Protein AF-A0A9W7G5S5-F1 (afdb_monomer)

Nearest PDB structures (foldseek):
  3w0f-assembly1_A  TM=7.187E-01  e=1.203E-11  Mus musculus
  8b9n-assembly1_A  TM=7.755E-01  e=4.902E-10  Mus musculus
  7z5a-assembly1_A  TM=7.464E-01  e=1.756E-10  Mus musculus
  8b9n-assembly2_C  TM=7.560E-01  e=8.671E-10  Mus musculus
  4mb7-assembly1_A  TM=7.215E-01  e=5.817E-10  Acanthamoeba polyphaga mimivirus

Structure (mmCIF, N/CA/C/O backbone):
data_AF-A0A9W7G5S5-F1
#
_entry.id   AF-A0A9W7G5S5-F1
#
loop_
_atom_site.group_PDB
_atom_site.id
_atom_site.type_symbol
_atom_site.label_atom_id
_atom_site.label_alt_id
_atom_site.label_comp_id
_atom_site.label_asym_id
_atom_site.label_entity_id
_atom_site.label_seq_id
_atom_site.pdbx_PDB_ins_code
_atom_site.Cartn_x
_atom_site.Cartn_y
_atom_site.Cartn_z
_atom_site.occupancy
_atom_site.B_iso_or_equiv
_atom_site.auth_seq_id
_atom_site.auth_comp_id
_atom_site.auth_asym_id
_atom_site.auth_atom_id
_atom_site.pdbx_PDB_model_num
ATOM 1 N N . MET A 1 1 ? -18.524 28.980 79.659 1.00 35.69 1 MET A N 1
ATOM 2 C CA . MET A 1 1 ? -17.362 28.552 78.855 1.00 35.69 1 MET A CA 1
ATOM 3 C C . MET A 1 1 ? -17.657 27.161 78.311 1.00 35.69 1 MET A C 1
ATOM 5 O O . MET A 1 1 ? -18.096 26.324 79.083 1.00 35.69 1 MET A O 1
ATOM 9 N N . SER A 1 2 ? -17.520 27.012 76.987 1.00 37.25 2 SER A N 1
ATOM 10 C CA . SER A 1 2 ? -17.386 25.780 76.181 1.00 37.25 2 SER A CA 1
ATOM 11 C C . SER A 1 2 ? -18.244 24.547 76.515 1.00 37.25 2 SER A C 1
ATOM 13 O O . SER A 1 2 ? -17.899 23.750 77.381 1.00 37.25 2 SER A O 1
ATOM 15 N N . GLY A 1 3 ? -19.274 24.322 75.697 1.00 29.81 3 GLY A N 1
ATOM 16 C CA . GLY A 1 3 ? -19.848 23.001 75.437 1.00 29.81 3 GLY A CA 1
ATOM 17 C C . GLY A 1 3 ? -20.023 22.837 73.928 1.00 29.81 3 GLY A C 1
ATOM 18 O O . GLY A 1 3 ? -21.020 23.287 73.371 1.00 29.81 3 GLY A O 1
ATOM 19 N N . GLU A 1 4 ? -19.009 22.290 73.258 1.00 33.72 4 GLU A N 1
ATOM 20 C CA . GLU A 1 4 ? -18.995 22.051 71.813 1.00 33.72 4 GLU A CA 1
ATOM 21 C C . GLU A 1 4 ? -19.936 20.896 71.443 1.00 33.72 4 GLU A C 1
ATOM 23 O O . GLU A 1 4 ? -19.760 19.755 71.866 1.00 33.72 4 GLU A O 1
ATOM 28 N N . GLY A 1 5 ? -20.946 21.196 70.625 1.00 32.34 5 GLY A N 1
ATOM 29 C CA . GLY A 1 5 ? -21.824 20.201 70.020 1.00 32.34 5 GLY A CA 1
ATOM 30 C C . GLY A 1 5 ? -21.161 19.540 68.812 1.00 32.34 5 GLY A C 1
ATOM 31 O O . GLY A 1 5 ? -21.102 20.123 67.729 1.00 32.34 5 GLY A O 1
ATOM 32 N N . ALA A 1 6 ? -20.704 18.300 68.978 1.00 32.16 6 ALA A N 1
ATOM 33 C CA . ALA A 1 6 ? -20.230 17.459 67.886 1.00 32.16 6 ALA A CA 1
ATOM 34 C C . ALA A 1 6 ? -21.410 16.992 67.011 1.00 32.16 6 ALA A C 1
ATOM 36 O O . ALA A 1 6 ? -22.178 16.105 67.379 1.00 32.16 6 ALA A O 1
ATOM 37 N N . ARG A 1 7 ? -21.558 17.579 65.817 1.00 33.69 7 ARG A N 1
ATOM 38 C CA . ARG A 1 7 ? -22.420 17.038 64.755 1.00 33.69 7 ARG A CA 1
ATOM 39 C C . ARG A 1 7 ? -21.710 15.862 64.078 1.00 33.69 7 ARG A C 1
ATOM 41 O O . ARG A 1 7 ? -20.798 16.071 63.281 1.00 33.69 7 ARG A O 1
ATOM 48 N N . GLN A 1 8 ? -22.159 14.635 64.345 1.00 30.80 8 GLN A N 1
ATOM 49 C CA . GLN A 1 8 ? -21.842 13.471 63.513 1.00 30.80 8 GLN A CA 1
ATOM 50 C C . GLN A 1 8 ? -22.430 13.678 62.108 1.00 30.80 8 GLN A C 1
ATOM 52 O O . GLN A 1 8 ? -23.646 13.698 61.926 1.00 30.80 8 GLN A O 1
ATOM 57 N N . LYS A 1 9 ? -21.564 13.844 61.102 1.00 31.47 9 LYS A N 1
ATOM 58 C CA . LYS A 1 9 ? -21.941 13.697 59.693 1.00 31.47 9 LYS A CA 1
ATOM 59 C C . LYS A 1 9 ? -21.842 12.221 59.327 1.00 31.47 9 LYS A C 1
ATOM 61 O O . LYS A 1 9 ? -20.749 11.666 59.255 1.00 31.47 9 LYS A O 1
ATOM 66 N N . THR A 1 10 ? -22.986 11.602 59.079 1.00 28.42 10 THR A N 1
ATOM 67 C CA . THR A 1 10 ? -23.098 10.271 58.486 1.00 28.42 10 THR A CA 1
ATOM 68 C C . THR A 1 10 ? -22.531 10.324 57.065 1.00 28.42 10 THR A C 1
ATOM 70 O O . THR A 1 10 ? -23.103 10.966 56.184 1.00 28.42 10 THR A O 1
ATOM 73 N N . PHE A 1 11 ? -21.384 9.684 56.833 1.00 25.67 11 PHE A N 1
ATOM 74 C CA . PHE A 1 11 ? -20.878 9.438 55.486 1.00 25.67 11 PHE A CA 1
ATOM 75 C C . PHE A 1 11 ? -21.758 8.372 54.833 1.00 25.67 11 PHE A C 1
ATOM 77 O O . PHE A 1 11 ? -21.645 7.184 55.128 1.00 25.67 11 PHE A O 1
ATOM 84 N N . VAL A 1 12 ? -22.648 8.795 53.936 1.00 28.55 12 VAL A N 1
ATOM 85 C CA . VAL A 1 12 ? -23.247 7.883 52.961 1.00 28.55 12 VAL A CA 1
ATOM 86 C C . VAL A 1 12 ? -22.156 7.568 51.944 1.00 28.55 12 VAL A C 1
ATOM 88 O O . VAL A 1 12 ? -21.762 8.428 51.156 1.00 28.55 12 VAL A O 1
ATOM 91 N N . ALA A 1 13 ? -21.633 6.345 51.995 1.00 28.33 13 ALA A N 1
ATOM 92 C CA . ALA A 1 13 ? -20.717 5.826 50.992 1.00 28.33 13 ALA A CA 1
ATOM 93 C C . ALA A 1 13 ? -21.410 5.844 49.619 1.00 28.33 13 ALA A C 1
ATOM 95 O O . ALA A 1 13 ? -22.356 5.094 49.376 1.00 28.33 13 ALA A O 1
ATOM 96 N N . GLN A 1 14 ? -20.960 6.724 48.722 1.00 31.44 14 GLN A N 1
ATOM 97 C CA . GLN A 1 14 ? -21.334 6.649 47.313 1.00 31.44 14 GLN A CA 1
ATOM 98 C C . GLN A 1 14 ? -20.562 5.503 46.640 1.00 31.44 14 GLN A C 1
ATOM 100 O O . GLN A 1 14 ? -19.357 5.369 46.863 1.00 31.44 14 GLN A O 1
ATOM 105 N N . PRO A 1 15 ? -21.211 4.681 45.799 1.00 33.41 15 PRO A N 1
ATOM 106 C CA . PRO A 1 15 ? -20.532 3.597 45.110 1.00 33.41 15 PRO A CA 1
ATOM 107 C C . PRO A 1 15 ? -19.644 4.138 43.979 1.00 33.41 15 PRO A C 1
ATOM 109 O O . PRO A 1 15 ? -20.093 4.896 43.123 1.00 33.41 15 PRO A O 1
ATOM 112 N N . HIS A 1 16 ? -18.379 3.714 44.024 1.00 31.00 16 HIS A N 1
ATOM 113 C CA . HIS A 1 16 ? -17.355 3.642 42.975 1.00 31.00 16 HIS A CA 1
ATOM 114 C C . HIS A 1 16 ? -17.556 4.490 41.703 1.00 31.00 16 HIS A C 1
ATOM 116 O O . HIS A 1 16 ? -18.359 4.184 40.820 1.00 31.00 16 HIS A O 1
ATOM 122 N N . HIS A 1 17 ? -16.701 5.505 41.557 1.00 32.19 17 HIS A N 1
ATOM 123 C CA . HIS A 1 17 ? -16.515 6.273 40.330 1.00 32.19 17 HIS A CA 1
ATOM 124 C C . HIS A 1 17 ? -16.142 5.372 39.139 1.00 32.19 17 HIS A C 1
ATOM 126 O O . HIS A 1 17 ? -15.011 4.899 39.033 1.00 32.19 17 HIS A O 1
ATOM 132 N N . GLN A 1 18 ? -17.064 5.213 38.187 1.00 33.81 18 GLN A N 1
ATOM 133 C CA . GLN A 1 18 ? -16.710 4.879 36.807 1.00 33.81 18 GLN A CA 1
ATOM 134 C C . GLN A 1 18 ? -15.962 6.079 36.208 1.00 33.81 18 GLN A C 1
ATOM 136 O O . GLN A 1 18 ? -16.520 7.173 36.082 1.00 33.81 18 GLN A O 1
ATOM 141 N N . LYS A 1 19 ? -14.671 5.896 35.909 1.00 37.97 19 LYS A N 1
ATOM 142 C CA . LYS A 1 19 ? -13.812 6.934 35.324 1.00 37.97 19 LYS A CA 1
ATOM 143 C C . LYS A 1 19 ? -14.112 7.086 33.832 1.00 37.97 19 LYS A C 1
ATOM 145 O O . LYS A 1 19 ? -14.290 6.107 33.117 1.00 37.97 19 LYS A O 1
ATOM 150 N N . LYS A 1 20 ? -14.219 8.343 33.408 1.00 39.50 20 LYS A N 1
ATOM 151 C CA . LYS A 1 20 ? -14.716 8.783 32.102 1.00 39.50 20 LYS A CA 1
ATOM 152 C C . LYS A 1 20 ? -13.555 8.911 31.110 1.00 39.50 20 LYS A C 1
ATOM 154 O O . LYS A 1 20 ? -12.513 9.441 31.475 1.00 39.50 20 LYS A O 1
ATOM 159 N N . VAL A 1 21 ? -13.761 8.479 29.869 1.00 37.34 21 VAL A N 1
ATOM 160 C CA . VAL A 1 21 ? -12.974 8.936 28.708 1.00 37.34 21 VAL A CA 1
ATOM 161 C C . VAL A 1 21 ? -13.507 10.307 28.305 1.00 37.34 21 VAL A C 1
ATOM 163 O O . VAL A 1 21 ? -14.723 10.480 28.276 1.00 37.34 21 VAL A O 1
ATOM 166 N N . GLY A 1 22 ? -12.641 11.283 28.051 1.00 36.22 22 GLY A N 1
ATOM 167 C CA . GLY A 1 22 ? -13.019 12.590 27.517 1.00 36.22 22 GLY A CA 1
ATOM 168 C C . GLY A 1 22 ? -12.373 12.772 26.153 1.00 36.22 22 GLY A C 1
ATOM 169 O O . GLY A 1 22 ? -11.186 12.521 26.010 1.00 36.22 22 GLY A O 1
ATOM 170 N N . LEU A 1 23 ? -13.139 13.189 25.150 1.00 38.06 23 LEU A N 1
ATOM 171 C CA . LEU A 1 23 ? -12.573 13.703 23.910 1.00 38.06 23 LEU A CA 1
ATOM 172 C C . LEU A 1 23 ? -12.669 15.229 23.978 1.00 38.06 23 LEU A C 1
ATOM 174 O O . LEU A 1 23 ? -13.771 15.767 24.096 1.00 38.06 23 LEU A O 1
ATOM 178 N N . SER A 1 24 ? -11.533 15.922 23.962 1.00 35.69 24 SER A N 1
ATOM 179 C CA . SER A 1 24 ? -11.489 17.386 23.980 1.00 35.69 24 SER A CA 1
ATOM 180 C C . SER A 1 24 ? -10.886 17.882 22.673 1.00 35.69 24 SER A C 1
ATOM 182 O O . SER A 1 24 ? -9.709 17.657 22.400 1.00 35.69 24 SER A O 1
ATOM 184 N N . LEU A 1 25 ? -11.706 18.540 21.855 1.00 34.34 25 LEU A N 1
ATOM 185 C CA . LEU A 1 25 ? -11.262 19.230 20.647 1.00 34.34 25 LEU A CA 1
ATOM 186 C C . LEU A 1 25 ? -10.956 20.683 21.029 1.00 34.34 25 LEU A C 1
ATOM 188 O O . LEU A 1 25 ? -11.853 21.411 21.462 1.00 34.34 25 LEU A O 1
ATOM 192 N N . LYS A 1 26 ? -9.694 21.108 20.898 1.00 35.41 26 LYS A N 1
ATOM 193 C CA . LYS A 1 26 ? -9.341 22.529 21.021 1.00 35.41 26 LYS A CA 1
ATOM 194 C C . LYS A 1 26 ? -9.860 23.278 19.792 1.00 35.41 26 LYS A C 1
ATOM 196 O O . LYS A 1 26 ? -9.747 22.798 18.671 1.00 35.41 26 LYS A O 1
ATOM 201 N N . LYS A 1 27 ? -10.461 24.442 20.032 1.00 32.22 27 LYS A N 1
ATOM 202 C CA . LYS A 1 27 ? -11.319 25.168 19.086 1.00 32.22 27 LYS A CA 1
ATOM 203 C C . LYS A 1 27 ? -10.580 26.160 18.171 1.00 32.22 27 LYS A C 1
ATOM 205 O O . LYS A 1 27 ? -11.244 26.859 17.418 1.00 32.22 27 LYS A O 1
ATOM 210 N N . ASP A 1 28 ? -9.246 26.196 18.196 1.00 32.69 28 ASP A N 1
ATOM 211 C CA . ASP A 1 28 ? -8.471 27.317 17.640 1.00 32.69 28 ASP A CA 1
ATOM 212 C C . ASP A 1 28 ? -7.459 26.902 16.557 1.00 32.69 28 ASP A C 1
ATOM 214 O O . ASP A 1 28 ? -6.320 27.361 16.550 1.00 32.69 28 ASP A O 1
ATOM 218 N N . ALA A 1 29 ? -7.867 26.046 15.617 1.00 32.66 29 ALA A N 1
ATOM 219 C CA . ALA A 1 29 ? -7.112 25.816 14.387 1.00 32.66 29 ALA A CA 1
ATOM 220 C C . ALA A 1 29 ? -7.993 26.160 13.182 1.00 32.66 29 ALA A C 1
ATOM 222 O O . ALA A 1 29 ? -9.018 25.526 12.932 1.00 32.66 29 ALA A O 1
ATOM 223 N N . VAL A 1 30 ? -7.594 27.200 12.450 1.00 29.30 30 VAL A N 1
ATOM 224 C CA . VAL A 1 30 ? -8.200 27.642 11.190 1.00 29.30 30 VAL A CA 1
ATOM 225 C C . VAL A 1 30 ? -7.898 26.596 10.111 1.00 29.30 30 VAL A C 1
ATOM 227 O O . VAL A 1 30 ? -6.995 26.753 9.303 1.00 29.30 30 VAL A O 1
ATOM 230 N N . PHE A 1 31 ? -8.653 25.500 10.123 1.00 30.50 31 PHE A N 1
ATOM 231 C CA . PHE A 1 31 ? -8.819 24.572 9.007 1.00 30.50 31 PHE A CA 1
ATOM 232 C C . PHE A 1 31 ? -10.301 24.184 8.951 1.00 30.50 31 PHE A C 1
ATOM 234 O O . PHE A 1 31 ? -10.861 23.657 9.911 1.00 30.50 31 PHE A O 1
ATOM 241 N N . ASN A 1 32 ? -10.955 24.476 7.826 1.00 27.11 32 ASN A N 1
ATOM 242 C CA . ASN A 1 32 ? -12.409 24.385 7.613 1.00 27.11 32 ASN A CA 1
ATOM 243 C C . ASN A 1 32 ? -12.978 22.946 7.535 1.00 27.11 32 ASN A C 1
ATOM 245 O O . ASN A 1 32 ? -13.978 22.702 6.864 1.00 27.11 32 ASN A O 1
ATOM 249 N N . SER A 1 33 ? -12.388 21.979 8.233 1.00 30.08 33 SER A N 1
ATOM 250 C CA . SER A 1 33 ? -12.894 20.603 8.288 1.00 30.08 33 SER A CA 1
ATOM 251 C C . SER A 1 33 ? -12.462 19.882 9.566 1.00 30.08 33 SER A C 1
ATOM 253 O O . SER A 1 33 ? -11.941 18.769 9.514 1.00 30.08 33 SER A O 1
ATOM 255 N N . ALA A 1 34 ? -12.657 20.506 10.731 1.00 30.14 34 ALA A N 1
ATOM 256 C CA . ALA A 1 34 ? -12.556 19.790 12.000 1.00 30.14 34 ALA A CA 1
ATOM 257 C C . ALA A 1 34 ? -13.610 18.671 12.016 1.00 30.14 34 ALA A C 1
ATOM 259 O O . ALA A 1 34 ? -14.816 18.923 12.081 1.00 30.14 34 ALA A O 1
ATOM 260 N N . ILE A 1 35 ? -13.157 17.422 11.908 1.00 38.03 35 ILE A N 1
ATOM 261 C CA . ILE A 1 35 ? -14.033 16.257 11.972 1.00 38.03 35 ILE A CA 1
ATOM 262 C C . ILE A 1 35 ? -14.507 16.143 13.422 1.00 38.03 35 ILE A C 1
ATOM 264 O O . ILE A 1 35 ? -13.772 15.724 14.314 1.00 38.03 35 ILE A O 1
ATOM 268 N N . HIS A 1 36 ? -15.742 16.572 13.674 1.00 32.97 36 HIS A N 1
ATOM 269 C CA . HIS A 1 36 ? -16.385 16.442 14.975 1.00 32.97 36 HIS A CA 1
ATOM 270 C C . HIS A 1 36 ? -16.755 14.982 15.227 1.00 32.97 36 HIS A C 1
ATOM 272 O O . HIS A 1 36 ? -17.873 14.549 14.961 1.00 32.97 36 HIS A O 1
ATOM 278 N N . ILE A 1 37 ? -15.818 14.219 15.773 1.00 48.66 37 ILE A N 1
ATOM 279 C CA . ILE A 1 37 ? -16.098 12.869 16.255 1.00 48.66 37 ILE A CA 1
ATOM 280 C C . ILE A 1 37 ? -16.498 13.009 17.711 1.00 48.66 37 ILE A C 1
ATOM 282 O O . ILE A 1 37 ? -15.658 13.223 18.570 1.00 48.66 37 ILE A O 1
ATOM 286 N N . SER A 1 38 ? -17.791 12.966 18.016 1.00 44.22 38 SER A N 1
ATOM 287 C CA . SER A 1 38 ? -18.243 13.008 19.408 1.00 44.22 38 SER A CA 1
ATOM 288 C C . SER A 1 38 ? -18.315 11.588 19.960 1.00 44.22 38 SER A C 1
ATOM 290 O O . SER A 1 38 ? -19.380 10.975 20.010 1.00 44.22 38 SER A O 1
ATOM 292 N N . LEU A 1 39 ? -17.177 11.048 20.402 1.00 58.16 39 LEU A N 1
ATOM 293 C CA . LEU A 1 39 ? -17.218 9.921 21.330 1.00 58.16 39 LEU A CA 1
ATOM 294 C C . LEU A 1 39 ? -17.658 10.473 22.686 1.00 58.16 39 LEU A C 1
ATOM 296 O O . LEU A 1 39 ? -16.899 11.147 23.384 1.00 58.16 39 LEU A O 1
ATOM 300 N N . SER A 1 40 ? -18.917 10.228 23.051 1.00 56.44 40 SER A N 1
ATOM 301 C CA . SER A 1 40 ? -19.445 10.651 24.347 1.00 56.44 40 SER A CA 1
ATOM 302 C C . SER A 1 40 ? -18.625 10.044 25.486 1.00 56.44 40 SER A C 1
ATOM 304 O O . SER A 1 40 ? -18.118 8.922 25.380 1.00 56.44 40 SER A O 1
ATOM 306 N N . ALA A 1 41 ? -18.541 10.752 26.610 1.00 62.78 41 ALA A N 1
ATOM 307 C CA . ALA A 1 41 ? -17.760 10.284 27.742 1.00 62.78 41 ALA A CA 1
ATOM 308 C C . ALA A 1 41 ? -18.174 8.874 28.208 1.00 62.78 41 ALA A C 1
ATOM 310 O O . ALA A 1 41 ? -19.360 8.602 28.393 1.00 62.78 41 ALA A O 1
ATOM 311 N N . GLY A 1 42 ? -17.191 7.989 28.415 1.00 72.88 42 GLY A N 1
ATOM 312 C CA . GLY A 1 42 ? -17.406 6.631 28.946 1.00 72.88 42 GLY A CA 1
ATOM 313 C C . GLY A 1 42 ? -17.311 5.475 27.943 1.00 72.88 42 GLY A C 1
ATOM 314 O O . GLY A 1 42 ? -17.564 4.334 28.326 1.00 72.88 42 GLY A O 1
ATOM 315 N N . HIS A 1 43 ? -16.927 5.732 26.691 1.00 83.50 43 HIS A N 1
ATOM 316 C CA . HIS A 1 43 ? -16.496 4.660 25.789 1.00 83.50 43 HIS A CA 1
ATOM 317 C C . HIS A 1 43 ? -15.238 3.970 26.338 1.00 83.50 43 HIS A C 1
ATOM 319 O O . HIS A 1 43 ? -14.395 4.619 26.948 1.00 83.50 43 HIS A O 1
ATOM 325 N N . THR A 1 44 ? -15.103 2.662 26.130 1.00 81.31 44 THR A N 1
ATOM 326 C CA . THR A 1 44 ? -13.909 1.893 26.520 1.00 81.31 44 THR A CA 1
ATOM 327 C C . THR A 1 44 ? -13.200 1.399 25.269 1.00 81.31 44 THR A C 1
ATOM 329 O O . THR A 1 44 ? -13.839 0.779 24.424 1.00 81.31 44 THR A O 1
ATOM 332 N N . LEU A 1 45 ? -11.896 1.662 25.137 1.00 83.31 45 LEU A N 1
ATOM 333 C CA . LEU A 1 45 ? -11.099 1.092 24.049 1.00 83.31 45 LEU A CA 1
ATOM 334 C C . LEU A 1 45 ? -11.024 -0.424 24.231 1.00 83.31 45 LEU A C 1
ATOM 336 O O . LEU A 1 45 ? -10.538 -0.908 25.251 1.00 83.31 45 LEU A O 1
ATOM 340 N N . LYS A 1 46 ? -11.531 -1.150 23.243 1.00 82.62 46 LYS A N 1
ATOM 341 C CA . LYS A 1 46 ? -11.601 -2.607 23.226 1.00 82.62 46 LYS A CA 1
ATOM 342 C C . LYS A 1 46 ? -10.425 -3.200 22.452 1.00 82.62 46 LYS A C 1
ATOM 344 O O . LYS A 1 46 ? -9.773 -4.110 22.951 1.00 82.62 46 LYS A O 1
ATOM 349 N N . HIS A 1 47 ? -10.144 -2.655 21.266 1.00 81.38 47 HIS A N 1
ATOM 350 C CA . HIS A 1 47 ? -9.063 -3.108 20.388 1.00 81.38 47 HIS A CA 1
ATOM 351 C C . HIS A 1 47 ? -8.394 -1.938 19.667 1.00 81.38 47 HIS A C 1
ATOM 353 O O . HIS A 1 47 ? -9.024 -0.907 19.421 1.00 81.38 47 HIS A O 1
ATOM 359 N N . LEU A 1 48 ? -7.128 -2.144 19.311 1.00 81.75 48 LEU A N 1
ATOM 360 C CA . LEU A 1 48 ? -6.319 -1.267 18.476 1.00 81.75 48 LEU A CA 1
ATOM 361 C C . LEU A 1 48 ? -5.539 -2.146 17.497 1.00 81.75 48 LEU A C 1
ATOM 363 O O . LEU A 1 48 ? -4.806 -3.031 17.935 1.00 81.75 48 LEU A O 1
ATOM 367 N N . TYR A 1 49 ? -5.690 -1.908 16.199 1.00 83.31 49 TYR A N 1
ATOM 368 C CA . TYR A 1 49 ? -4.920 -2.598 15.162 1.00 83.31 49 TYR A CA 1
ATOM 369 C C . TYR A 1 49 ? -4.770 -1.717 13.923 1.00 83.31 49 TYR A C 1
ATOM 371 O O . TYR A 1 49 ? -5.288 -0.601 13.880 1.00 83.31 49 TYR A O 1
ATOM 379 N N . THR A 1 50 ? -4.045 -2.208 12.923 1.00 82.00 50 THR A N 1
ATOM 380 C CA . THR A 1 50 ? -3.822 -1.515 11.654 1.00 82.00 50 THR A CA 1
ATOM 381 C C . THR A 1 50 ? -4.487 -2.255 10.499 1.00 82.00 50 THR A C 1
ATOM 383 O O . THR A 1 50 ? -4.551 -3.481 10.511 1.00 82.00 50 THR A O 1
ATOM 386 N N . ILE A 1 51 ? -4.980 -1.507 9.511 1.00 84.56 51 ILE A N 1
ATOM 387 C CA . ILE A 1 51 ? -5.356 -2.027 8.190 1.00 84.56 51 ILE A CA 1
ATOM 388 C C . ILE A 1 51 ? -4.576 -1.221 7.156 1.00 84.56 51 ILE A C 1
ATOM 390 O O . ILE A 1 51 ? -4.903 -0.060 6.904 1.00 84.56 51 ILE A O 1
ATOM 394 N N . GLY A 1 52 ? -3.523 -1.789 6.584 1.00 86.56 52 GLY A N 1
ATOM 395 C CA . GLY A 1 52 ? -2.579 -1.086 5.722 1.00 86.56 52 GLY A CA 1
ATOM 396 C C . GLY A 1 52 ? -2.009 0.150 6.421 1.00 86.56 52 GLY A C 1
ATOM 397 O O . GLY A 1 52 ? -1.270 0.044 7.392 1.00 86.56 52 GLY A O 1
ATOM 398 N N . LYS A 1 53 ? -2.376 1.342 5.937 1.00 83.94 53 LYS A N 1
ATOM 399 C CA . LYS A 1 53 ? -1.938 2.639 6.501 1.00 83.94 53 LYS A CA 1
ATOM 400 C C . LYS A 1 53 ? -2.924 3.260 7.491 1.00 83.94 53 LYS A C 1
ATOM 402 O O . LYS A 1 53 ? -2.756 4.406 7.897 1.00 83.94 53 LYS A O 1
ATOM 407 N N . PHE A 1 54 ? -3.983 2.536 7.832 1.00 84.94 54 PHE A N 1
ATOM 408 C CA . PHE A 1 54 ? -5.013 3.009 8.742 1.00 84.94 54 PHE A CA 1
ATOM 409 C C . PHE A 1 54 ? -4.793 2.418 10.127 1.00 84.94 54 PHE A C 1
ATOM 411 O O . PHE A 1 54 ? -4.578 1.218 10.260 1.00 84.94 54 PHE A O 1
ATOM 418 N N . VAL A 1 55 ? -4.920 3.244 11.158 1.00 84.56 55 VAL A N 1
ATOM 419 C CA . VAL A 1 55 ? -5.001 2.823 12.555 1.00 84.56 55 VAL A CA 1
ATOM 420 C C . VAL A 1 55 ? -6.473 2.755 12.943 1.00 84.56 55 VAL A C 1
ATOM 422 O O . VAL A 1 55 ? -7.209 3.731 12.807 1.00 84.56 55 VAL A O 1
ATOM 425 N N . VAL A 1 56 ? -6.918 1.598 13.416 1.00 85.06 56 VAL A N 1
ATOM 426 C CA . VAL A 1 56 ? -8.311 1.330 13.773 1.00 85.06 56 VAL A CA 1
ATOM 427 C C . VAL A 1 56 ? -8.435 1.193 15.282 1.00 85.06 56 VAL A C 1
ATOM 429 O O . VAL A 1 56 ? -7.871 0.281 15.887 1.00 85.06 56 VAL A O 1
ATOM 432 N N . PHE A 1 57 ? -9.237 2.065 15.884 1.00 86.12 57 PHE A N 1
ATOM 433 C CA . PHE A 1 57 ? -9.643 1.976 17.280 1.00 86.12 57 PHE A CA 1
ATOM 434 C C . PHE A 1 57 ? -11.076 1.451 17.349 1.00 86.12 57 PHE A C 1
ATOM 436 O O . PHE A 1 57 ? -11.986 2.0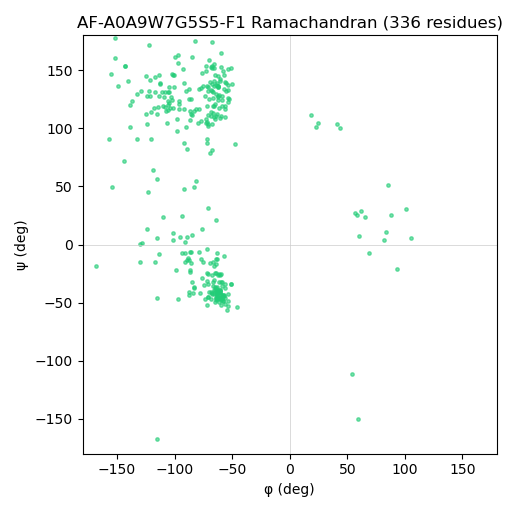21 16.744 1.00 86.12 57 PHE A O 1
ATOM 443 N N . ILE A 1 58 ? -11.291 0.390 18.124 1.00 86.00 58 ILE A N 1
ATOM 444 C CA . ILE A 1 58 ? -12.630 -0.132 18.409 1.00 86.00 58 ILE A CA 1
ATOM 445 C C . ILE A 1 58 ? -13.010 0.258 19.829 1.00 86.00 58 ILE A C 1
ATOM 447 O O . ILE A 1 58 ? -12.341 -0.131 20.788 1.00 86.00 58 ILE A O 1
ATOM 451 N N . PHE A 1 59 ? -14.114 0.978 19.970 1.00 86.00 59 PHE A N 1
ATOM 452 C CA . PHE A 1 59 ? -14.648 1.422 21.247 1.00 86.00 59 PHE A CA 1
ATOM 453 C C . PHE A 1 59 ? -15.954 0.711 21.578 1.00 86.00 59 PHE A C 1
ATOM 455 O O . PHE A 1 59 ? -16.896 0.724 20.789 1.00 86.00 59 PHE A O 1
ATOM 462 N N . THR A 1 60 ? -16.057 0.182 22.793 1.00 87.44 60 THR A N 1
ATOM 463 C CA . THR A 1 60 ? -17.337 -0.270 23.338 1.00 87.44 60 THR A CA 1
ATOM 464 C C . THR A 1 60 ? -18.046 0.917 23.995 1.00 87.44 60 THR A C 1
ATOM 466 O O . THR A 1 60 ? -17.462 1.561 24.876 1.00 87.44 60 THR A O 1
ATOM 469 N N . PRO A 1 61 ? -19.292 1.230 23.604 1.00 86.81 61 PRO A N 1
ATOM 470 C CA . PRO A 1 61 ? -20.062 2.313 24.208 1.00 86.81 61 PRO A CA 1
ATOM 471 C C . PRO A 1 61 ? -20.407 2.027 25.676 1.00 86.81 61 PRO A C 1
ATOM 473 O O . PRO A 1 61 ? -20.555 0.859 26.071 1.00 86.81 61 PRO A O 1
ATOM 476 N N . PRO A 1 62 ? -20.583 3.082 26.498 1.00 85.75 62 PRO A N 1
ATOM 477 C CA . PRO A 1 62 ? -21.027 2.922 27.874 1.00 85.75 62 PRO A CA 1
ATOM 478 C C . PRO A 1 62 ? -22.386 2.223 27.886 1.00 85.75 62 PRO A C 1
ATOM 480 O O . PRO A 1 62 ? -23.343 2.668 27.252 1.00 85.75 62 PRO A O 1
ATOM 483 N N . GLN A 1 63 ? -22.479 1.108 28.608 1.00 84.38 63 GLN A N 1
ATOM 484 C CA . GLN A 1 63 ? -23.742 0.392 28.722 1.00 84.38 63 GLN A CA 1
ATOM 485 C C . GLN A 1 63 ? -24.705 1.200 29.601 1.00 84.38 63 GLN A C 1
ATOM 487 O O . GLN A 1 63 ? -24.290 1.685 30.662 1.00 84.38 63 GLN A O 1
ATOM 492 N N . PRO A 1 64 ? -25.987 1.333 29.216 1.00 80.94 64 PRO A N 1
ATOM 493 C CA . PRO A 1 64 ? -26.968 1.984 30.068 1.00 80.94 64 PRO A CA 1
ATOM 494 C C . PRO A 1 64 ? -27.008 1.284 31.432 1.00 80.94 64 PRO A C 1
ATOM 496 O O . PRO A 1 64 ? -26.908 0.050 31.532 1.00 80.94 64 PRO A O 1
ATOM 499 N N . LYS A 1 65 ? -27.127 2.077 32.506 1.00 80.25 65 LYS A N 1
ATOM 500 C CA . LYS A 1 65 ? -27.332 1.530 33.852 1.00 80.25 65 LYS A CA 1
ATOM 501 C C . LYS A 1 65 ? -28.539 0.595 33.786 1.00 80.25 65 LYS A C 1
ATOM 503 O O . LYS A 1 65 ? -29.545 0.944 33.178 1.00 80.25 65 LYS A O 1
ATOM 508 N N . SER A 1 66 ? -28.417 -0.607 34.358 1.00 74.75 66 SER A N 1
ATOM 509 C CA . SER A 1 66 ? -29.577 -1.495 34.491 1.00 74.75 66 SER A CA 1
ATOM 510 C C . SER A 1 66 ? -30.643 -0.731 35.243 1.00 74.75 66 SER A C 1
ATOM 512 O O . SER A 1 66 ? -30.423 -0.370 36.398 1.00 74.75 66 SER A O 1
ATOM 514 N N . ASP A 1 67 ? -31.765 -0.487 34.585 1.00 77.31 67 ASP A N 1
ATOM 515 C CA . ASP A 1 67 ? -32.952 -0.051 35.280 1.00 77.31 67 ASP A CA 1
ATOM 516 C C . ASP A 1 67 ? -33.429 -1.235 36.124 1.00 77.31 67 ASP A C 1
ATOM 518 O O . ASP A 1 67 ? -33.799 -2.289 35.607 1.00 77.31 67 ASP A O 1
ATOM 522 N N . PHE A 1 68 ? -33.303 -1.092 37.440 1.00 73.19 68 PHE A N 1
ATOM 523 C CA . PHE A 1 68 ? -33.578 -2.158 38.399 1.00 73.19 68 PHE A CA 1
ATOM 524 C C . PHE A 1 68 ? -35.034 -2.641 38.307 1.00 73.19 68 PHE A C 1
ATOM 526 O O . PHE A 1 68 ? -35.330 -3.793 38.617 1.00 73.19 68 PHE A O 1
ATOM 533 N N . PHE A 1 69 ? -35.935 -1.774 37.840 1.00 79.62 69 PHE A N 1
ATOM 534 C CA . PHE A 1 69 ? -37.366 -2.044 37.786 1.00 79.62 69 PHE A CA 1
ATOM 535 C C . PHE A 1 69 ? -37.802 -2.765 36.513 1.00 79.62 69 PHE A C 1
ATOM 537 O O . PHE A 1 69 ? -38.811 -3.471 36.522 1.00 79.62 69 PHE A O 1
ATOM 544 N N . THR A 1 70 ? -37.041 -2.658 35.423 1.00 78.75 70 THR A N 1
ATOM 545 C CA . THR A 1 70 ? -37.379 -3.318 34.165 1.00 78.75 70 THR A CA 1
ATOM 546 C C . THR A 1 70 ? -36.438 -4.499 33.933 1.00 78.75 70 THR A C 1
ATOM 548 O O . THR A 1 70 ? -35.301 -4.349 33.501 1.00 78.75 70 THR A O 1
ATOM 551 N N . LYS A 1 71 ? -36.926 -5.733 34.148 1.00 80.81 71 LYS A N 1
ATOM 552 C CA . LYS A 1 71 ? -36.214 -6.988 33.798 1.00 80.81 71 LYS A CA 1
ATOM 553 C C . LYS A 1 71 ? -35.975 -7.164 32.280 1.00 80.81 71 LYS A C 1
ATOM 555 O O . LYS A 1 71 ? -35.802 -8.284 31.802 1.00 80.81 71 LYS A O 1
ATOM 560 N N . LYS A 1 72 ? -36.001 -6.091 31.484 1.00 79.19 72 LYS A N 1
ATOM 561 C CA . LYS A 1 72 ? -35.730 -6.158 30.049 1.00 79.19 72 LYS A CA 1
ATOM 562 C C . LYS A 1 72 ? -34.263 -6.525 29.838 1.00 79.19 72 LYS A C 1
ATOM 564 O O . LYS A 1 72 ? -33.361 -5.956 30.452 1.00 79.19 72 LYS A O 1
ATOM 569 N N . LYS A 1 73 ? -34.032 -7.496 28.953 1.00 78.38 73 LYS A N 1
ATOM 570 C CA . LYS A 1 73 ? -32.694 -7.899 28.513 1.00 78.38 73 LYS A CA 1
ATOM 571 C C . LYS A 1 73 ? -31.969 -6.648 28.005 1.00 78.38 73 LYS A C 1
ATOM 573 O O . LYS A 1 73 ? -32.495 -5.965 27.129 1.00 78.38 73 LYS A O 1
ATOM 578 N N . LYS A 1 74 ? -30.803 -6.325 28.579 1.00 78.62 74 LYS A N 1
ATOM 579 C CA . LYS A 1 74 ? -30.013 -5.161 28.150 1.00 78.62 74 LYS A CA 1
ATOM 580 C C . LYS A 1 74 ? -29.717 -5.299 26.662 1.00 78.62 74 LYS A C 1
ATOM 582 O O . LYS A 1 74 ? -29.080 -6.269 26.252 1.00 78.62 74 LYS A O 1
ATOM 587 N N . GLN A 1 75 ? -30.185 -4.343 25.870 1.00 83.31 75 GLN A N 1
ATOM 588 C CA . GLN A 1 75 ? -29.773 -4.243 24.481 1.00 83.31 75 GLN A CA 1
ATOM 589 C C . GLN A 1 75 ? -28.302 -3.833 24.479 1.00 83.31 75 GLN A C 1
ATOM 591 O O . GLN A 1 75 ? -27.954 -2.752 24.954 1.00 83.31 75 GLN A O 1
ATOM 596 N N . LYS A 1 76 ? -27.436 -4.730 24.005 1.00 85.44 76 LYS A N 1
ATOM 597 C CA . LYS A 1 76 ? -26.020 -4.426 23.826 1.00 85.44 76 LYS A CA 1
ATOM 598 C C . LYS A 1 76 ? -25.919 -3.379 22.721 1.00 85.44 76 LYS A C 1
ATOM 600 O O . LYS A 1 76 ? -26.363 -3.626 21.602 1.00 85.44 76 LYS A O 1
ATOM 605 N N . LEU A 1 77 ? -25.378 -2.214 23.054 1.00 85.12 77 LEU A N 1
ATOM 606 C CA . LEU A 1 77 ? -25.060 -1.201 22.054 1.00 85.12 77 LEU A CA 1
ATOM 607 C C . LEU A 1 77 ? -23.885 -1.692 21.183 1.00 85.12 77 LEU A C 1
ATOM 609 O O . LEU A 1 77 ? -22.968 -2.310 21.738 1.00 85.12 77 LEU A O 1
ATOM 613 N N . PRO A 1 78 ? -23.918 -1.452 19.860 1.00 85.94 78 PRO A N 1
ATOM 614 C CA . PRO A 1 78 ? -22.867 -1.893 18.945 1.00 85.94 78 PRO A CA 1
ATOM 615 C C . PRO A 1 78 ? -21.555 -1.148 19.210 1.00 85.94 78 PRO A C 1
ATOM 617 O O . PRO A 1 78 ? -21.565 -0.017 19.706 1.00 85.94 78 PRO A O 1
ATOM 620 N N . ASP A 1 79 ? -20.432 -1.782 18.878 1.00 86.75 79 ASP A N 1
ATOM 621 C CA . ASP A 1 79 ? -19.115 -1.151 18.985 1.00 86.75 79 ASP A CA 1
ATOM 622 C C . ASP A 1 79 ? -19.003 0.025 17.978 1.00 86.75 79 ASP A C 1
ATOM 624 O O . ASP A 1 79 ? -19.726 0.105 16.978 1.00 86.75 79 ASP A O 1
ATOM 628 N N . ARG A 1 80 ? -18.122 0.986 18.271 1.00 83.56 80 ARG A N 1
ATOM 629 C CA . ARG A 1 80 ? -17.833 2.163 17.435 1.00 83.56 80 ARG A CA 1
ATOM 630 C C . ARG A 1 80 ? -16.415 2.056 16.899 1.00 83.56 80 ARG A C 1
ATOM 632 O O . ARG A 1 80 ? -15.504 1.698 17.643 1.00 83.56 80 ARG A O 1
ATOM 639 N N . TYR A 1 81 ? -16.232 2.396 15.633 1.00 86.31 81 TYR A N 1
ATOM 640 C CA . TYR A 1 81 ? -14.975 2.189 14.926 1.00 86.31 81 TYR A CA 1
ATOM 641 C C . TYR A 1 81 ? -14.434 3.541 14.503 1.00 86.31 81 TYR A C 1
ATOM 643 O O . TYR A 1 81 ? -15.075 4.259 13.739 1.00 86.31 81 TYR A O 1
ATOM 651 N N . LEU A 1 82 ? -13.265 3.888 15.017 1.00 84.56 82 LEU A N 1
ATOM 652 C CA . LEU A 1 82 ? -12.555 5.099 14.656 1.00 84.56 82 LEU A CA 1
ATOM 653 C C . LEU A 1 82 ? -11.360 4.705 13.802 1.00 84.56 82 LEU A C 1
ATOM 655 O O . LEU A 1 82 ? -10.450 4.032 14.277 1.00 84.56 82 LEU A O 1
ATOM 659 N N . VAL A 1 83 ? -11.376 5.116 12.544 1.00 83.56 83 VAL A N 1
ATOM 660 C CA . VAL A 1 83 ? -10.330 4.803 11.578 1.00 83.56 83 VAL A CA 1
ATOM 661 C C . VAL A 1 83 ? -9.543 6.076 11.314 1.00 83.56 83 VAL A C 1
ATOM 663 O O . VAL A 1 83 ? -10.097 7.070 10.849 1.00 83.56 83 VAL A O 1
ATOM 666 N N . VAL A 1 84 ? -8.256 6.045 11.631 1.00 82.69 84 VAL A N 1
ATOM 667 C CA . VAL A 1 84 ? -7.325 7.160 11.470 1.00 82.69 84 VAL A CA 1
ATOM 668 C C . VAL A 1 84 ? -6.366 6.828 10.339 1.00 82.69 84 VAL A C 1
ATOM 670 O O . VAL A 1 84 ? -5.735 5.777 10.352 1.00 82.69 84 VAL A O 1
ATOM 673 N N . ASN A 1 85 ? -6.246 7.719 9.365 1.00 81.75 85 ASN A N 1
ATOM 674 C CA . ASN A 1 85 ? -5.175 7.714 8.379 1.00 81.75 85 ASN A CA 1
ATOM 675 C C . ASN A 1 85 ? -4.208 8.838 8.731 1.00 81.75 85 ASN A C 1
ATOM 677 O O . ASN A 1 85 ? -4.632 9.991 8.802 1.00 81.75 85 ASN A O 1
ATOM 681 N N . ASP A 1 86 ? -2.939 8.500 8.922 1.00 69.38 86 ASP A N 1
ATOM 682 C CA . ASP A 1 86 ? -1.901 9.450 9.334 1.00 69.38 86 ASP A CA 1
ATOM 683 C C . ASP A 1 86 ? -1.386 10.329 8.176 1.00 69.38 86 ASP A C 1
ATOM 685 O O . ASP A 1 86 ? -0.607 11.263 8.361 1.00 69.38 86 ASP A O 1
ATOM 689 N N . GLY A 1 87 ? -1.820 10.043 6.943 1.00 71.50 87 GLY A N 1
ATOM 690 C CA . GLY A 1 87 ? -1.448 10.835 5.776 1.00 71.50 87 GLY A CA 1
ATOM 691 C C . GLY A 1 87 ? 0.067 10.877 5.539 1.00 71.50 87 GLY A C 1
ATOM 692 O O . GLY A 1 87 ? 0.800 9.929 5.826 1.00 71.50 87 GLY A O 1
ATOM 693 N N . TRP A 1 88 ? 0.548 11.974 4.951 1.00 57.97 88 TRP A N 1
ATOM 694 C CA . TRP A 1 88 ? 1.969 12.173 4.657 1.00 57.97 88 TRP A CA 1
ATOM 695 C C . TRP A 1 88 ? 2.705 12.901 5.788 1.00 57.97 88 TRP A C 1
ATOM 697 O O . TRP A 1 88 ? 2.949 14.108 5.719 1.00 57.97 88 TRP A O 1
ATOM 707 N N . GLY A 1 89 ? 3.201 12.142 6.764 1.00 55.19 89 GLY A N 1
ATOM 708 C CA . GLY A 1 89 ? 3.982 12.675 7.886 1.00 55.19 89 GLY A CA 1
ATOM 709 C C . GLY A 1 89 ? 3.132 13.114 9.072 1.00 55.19 89 GLY A C 1
ATOM 710 O O . GLY A 1 89 ? 3.549 14.004 9.810 1.00 55.19 89 GLY A O 1
ATOM 711 N N . GLY A 1 90 ? 1.941 12.537 9.223 1.00 57.69 90 GLY A N 1
ATOM 712 C CA . GLY A 1 90 ? 1.352 12.440 10.546 1.00 57.69 90 GLY A CA 1
ATOM 713 C C . GLY A 1 90 ? 2.174 11.477 11.400 1.00 57.69 90 GLY A C 1
ATOM 714 O O . GLY A 1 90 ? 2.893 10.616 10.878 1.00 57.69 90 GLY A O 1
ATOM 715 N N . ASP A 1 91 ? 2.127 11.723 12.701 1.00 60.94 91 ASP A N 1
ATOM 716 C CA . ASP A 1 91 ? 2.730 10.875 13.716 1.00 60.94 91 ASP A CA 1
ATOM 717 C C . ASP A 1 91 ? 1.810 10.859 14.945 1.00 60.94 91 ASP A C 1
ATOM 719 O O . ASP A 1 91 ? 1.043 11.804 15.202 1.00 60.94 91 ASP A O 1
ATOM 723 N N . PHE A 1 92 ? 1.892 9.774 15.711 1.00 59.22 92 PHE A N 1
ATOM 724 C CA . PHE A 1 92 ? 1.202 9.607 16.982 1.00 59.22 92 PHE A CA 1
ATOM 725 C C . PHE A 1 92 ? 2.161 9.938 18.119 1.00 59.22 92 PHE A C 1
ATOM 727 O O . PHE A 1 92 ? 2.923 9.092 18.593 1.00 59.22 92 PHE A O 1
ATOM 734 N N . GLU A 1 93 ? 2.069 11.163 18.624 1.00 63.75 93 GLU A N 1
ATOM 735 C CA . GLU A 1 93 ? 2.900 11.615 19.732 1.00 63.75 93 GLU A CA 1
ATOM 736 C C . GLU A 1 93 ? 2.133 11.603 21.062 1.00 63.75 93 GLU A C 1
ATOM 738 O O . GLU A 1 93 ? 0.929 11.870 21.143 1.00 63.75 93 GLU A O 1
ATOM 743 N N . THR A 1 94 ? 2.849 11.307 22.150 1.00 57.34 94 THR A N 1
ATOM 744 C CA . THR A 1 94 ? 2.326 11.450 23.521 1.00 57.34 94 THR A CA 1
ATOM 745 C C . THR A 1 94 ? 2.580 12.839 24.108 1.00 57.34 94 THR A C 1
ATOM 747 O O . THR A 1 94 ? 2.016 13.188 25.146 1.00 57.34 94 THR A O 1
ATOM 750 N N . ASN A 1 95 ? 3.441 13.632 23.467 1.00 56.91 95 ASN A N 1
ATOM 751 C CA . ASN A 1 95 ? 3.814 14.972 23.908 1.00 56.91 95 ASN A CA 1
ATOM 752 C C . ASN A 1 95 ? 2.911 16.020 23.244 1.00 56.91 95 ASN A C 1
ATOM 754 O O . ASN A 1 95 ? 2.373 15.799 22.167 1.00 56.91 95 ASN A O 1
ATOM 758 N N . SER A 1 96 ? 2.685 17.154 23.910 1.00 47.94 96 SER A N 1
ATOM 759 C CA . SER A 1 96 ? 1.829 18.217 23.372 1.00 47.94 96 SER A CA 1
ATOM 760 C C . SER A 1 96 ? 2.556 19.052 22.319 1.00 47.94 96 SER A C 1
ATOM 762 O O . SER A 1 96 ? 3.504 19.758 22.671 1.00 47.94 96 SER A O 1
ATOM 764 N N . GLY A 1 97 ? 2.071 19.031 21.076 1.00 57.56 97 GLY A N 1
ATOM 765 C CA . GLY A 1 97 ? 2.429 19.986 20.027 1.00 57.56 97 GLY A CA 1
ATOM 766 C C . GLY A 1 97 ? 1.394 21.111 19.901 1.00 57.56 97 GLY A C 1
ATOM 767 O O . GLY A 1 97 ? 0.276 21.010 20.408 1.00 57.56 97 GLY A O 1
ATOM 768 N N . MET A 1 98 ? 1.751 22.217 19.239 1.00 50.72 98 MET A N 1
ATOM 769 C CA . MET A 1 98 ? 0.789 23.289 18.920 1.00 50.72 98 MET A CA 1
ATOM 770 C C . MET A 1 98 ? -0.162 22.928 17.761 1.00 50.72 98 MET A C 1
ATOM 772 O O . MET A 1 98 ? -1.205 23.561 17.633 1.00 50.72 98 MET A O 1
ATOM 776 N N . ASP A 1 99 ? 0.142 21.880 16.987 1.00 61.84 99 ASP A N 1
ATOM 777 C CA . ASP A 1 99 ? -0.550 21.533 15.732 1.00 61.84 99 ASP A CA 1
ATOM 778 C C . ASP A 1 99 ? -1.413 20.258 15.834 1.00 61.84 99 ASP A C 1
ATOM 780 O O . ASP A 1 99 ? -1.643 19.563 14.842 1.00 61.84 99 ASP A O 1
ATOM 784 N N . ASP A 1 100 ? -1.854 19.890 17.036 1.00 62.31 100 ASP A N 1
ATOM 785 C CA . ASP A 1 100 ? -2.621 18.657 17.223 1.00 62.31 100 ASP A CA 1
ATOM 786 C C . ASP A 1 100 ? -4.016 18.781 16.603 1.00 62.31 100 ASP A C 1
ATOM 788 O O . ASP A 1 100 ? -4.802 19.659 16.965 1.00 62.31 100 ASP A O 1
ATOM 792 N N . THR A 1 101 ? -4.369 17.849 15.721 1.00 65.12 101 THR A N 1
ATOM 793 C CA . THR A 1 101 ? -5.687 17.849 15.058 1.00 65.12 101 THR A CA 1
ATOM 794 C C . THR A 1 101 ? -6.695 16.901 15.684 1.00 65.12 101 THR A C 1
ATOM 796 O O . THR A 1 101 ? -7.900 17.113 15.566 1.00 65.12 101 THR A O 1
ATOM 799 N N . MET A 1 102 ? -6.222 15.887 16.407 1.00 70.75 102 MET A N 1
ATOM 800 C CA . MET A 1 102 ? -7.063 15.036 17.238 1.00 70.75 102 MET A CA 1
ATOM 801 C C . MET A 1 102 ? -6.334 14.711 18.535 1.00 70.75 102 MET A C 1
ATOM 803 O O . MET A 1 102 ? -5.134 14.453 18.537 1.00 70.75 102 MET A O 1
ATOM 807 N N . VAL A 1 103 ? -7.077 14.695 19.639 1.00 70.12 103 VAL A N 1
ATOM 808 C CA . VAL A 1 103 ? -6.567 14.328 20.960 1.00 70.12 103 VAL A CA 1
ATOM 809 C C . VAL A 1 103 ? -7.428 13.195 21.511 1.00 70.12 103 VAL A C 1
ATOM 811 O O . VAL A 1 103 ? -8.605 13.389 21.811 1.00 70.12 103 VAL A O 1
ATOM 814 N N . LEU A 1 104 ? -6.841 12.007 21.638 1.00 72.75 104 LEU A N 1
ATOM 815 C CA . LEU A 1 104 ? -7.432 10.845 22.296 1.00 72.75 104 LEU A CA 1
ATOM 816 C C . LEU A 1 104 ? -6.898 10.772 23.728 1.00 72.75 104 LEU A C 1
ATOM 818 O O . LEU A 1 104 ? -5.735 10.445 23.954 1.00 72.75 104 LEU A O 1
ATOM 822 N N . GLU A 1 105 ? -7.742 11.079 24.707 1.00 73.31 105 GLU A N 1
ATOM 823 C CA . GLU A 1 105 ? -7.365 11.049 26.119 1.00 73.31 105 GLU A CA 1
ATOM 824 C C . GLU A 1 105 ? -7.943 9.812 26.815 1.00 73.31 105 GLU A C 1
ATOM 826 O O . GLU A 1 105 ? -9.157 9.636 26.940 1.00 73.31 105 GLU A O 1
ATOM 831 N N . PHE A 1 106 ? -7.053 8.951 27.305 1.00 74.12 106 PHE A N 1
ATOM 832 C CA . PHE A 1 106 ? -7.394 7.745 28.046 1.00 74.12 106 PHE A CA 1
ATOM 833 C C . PHE A 1 106 ? -7.119 7.947 29.537 1.00 74.12 106 PHE A C 1
ATOM 835 O O . PHE A 1 106 ? -6.020 8.374 29.906 1.00 74.12 106 PHE A O 1
ATOM 842 N N . PRO A 1 107 ? -8.069 7.608 30.423 1.00 70.44 107 PRO A N 1
ATOM 843 C CA . PRO A 1 107 ? -7.872 7.748 31.854 1.00 70.44 107 PRO A CA 1
ATOM 844 C C . PRO A 1 107 ? -6.723 6.858 32.337 1.00 70.44 107 PRO A C 1
ATOM 846 O O . PRO A 1 107 ? -6.637 5.682 31.977 1.00 70.44 107 PRO A O 1
ATOM 849 N N . GLY A 1 108 ? -5.851 7.409 33.181 1.00 69.31 108 GLY A N 1
ATOM 850 C CA . GLY A 1 108 ? -4.755 6.645 33.766 1.00 69.31 108 GLY A CA 1
ATOM 851 C C . GLY A 1 108 ? -5.252 5.540 34.703 1.00 69.31 108 GLY A C 1
ATOM 852 O O . GLY A 1 108 ? -6.195 5.718 35.489 1.00 69.31 108 GLY A O 1
ATOM 853 N N . VAL A 1 109 ? -4.595 4.380 34.649 1.00 69.06 109 VAL A N 1
ATOM 854 C CA . VAL A 1 109 ? -4.874 3.254 35.553 1.00 69.06 109 VAL A CA 1
ATOM 855 C C . VAL A 1 109 ? -4.572 3.690 36.995 1.00 69.0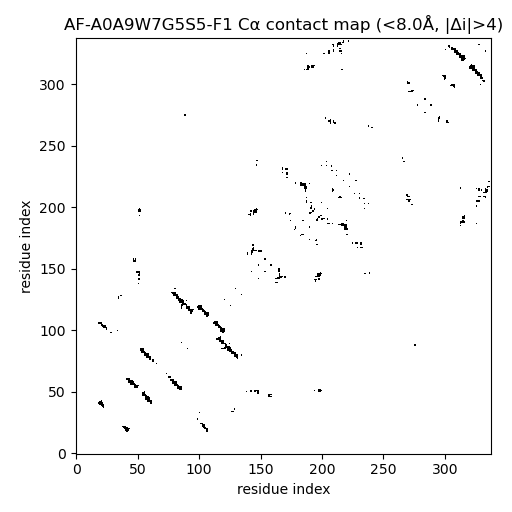6 109 VAL A C 1
ATOM 857 O O . VAL A 1 109 ? -3.569 4.350 37.253 1.00 69.06 109 VAL A O 1
ATOM 860 N N . ASN A 1 110 ? -5.460 3.369 37.942 1.00 74.00 110 ASN A N 1
ATOM 861 C CA . ASN A 1 110 ? -5.294 3.641 39.381 1.00 74.00 110 ASN A CA 1
ATOM 862 C C . ASN A 1 110 ? -5.052 5.111 39.777 1.00 74.00 110 ASN A C 1
ATOM 864 O O . ASN A 1 110 ? -4.488 5.385 40.828 1.00 74.00 110 ASN A O 1
ATOM 868 N N . GLY A 1 111 ? -5.531 6.071 38.976 1.00 70.25 111 GLY A N 1
ATOM 869 C CA . GLY A 1 111 ? -5.329 7.497 39.281 1.00 70.25 111 GLY A CA 1
ATOM 870 C C . GLY A 1 111 ? -3.984 8.044 38.810 1.00 70.25 111 GLY A C 1
ATOM 871 O O . GLY A 1 111 ? -3.653 9.175 39.150 1.00 70.25 111 GLY A O 1
ATOM 872 N N . GLY A 1 112 ? -3.249 7.274 38.000 1.00 71.94 112 GLY A N 1
ATOM 873 C CA . GLY A 1 112 ? -2.157 7.806 37.197 1.00 71.94 112 GLY A CA 1
ATOM 874 C C . GLY A 1 112 ? -2.635 8.890 36.228 1.00 71.94 112 GLY A C 1
ATOM 875 O O . GLY A 1 112 ? -3.834 9.041 35.974 1.00 71.94 112 GLY A O 1
ATOM 876 N N . GLN A 1 113 ? -1.681 9.644 35.687 1.00 72.94 113 GLN A N 1
ATOM 877 C CA . GLN A 1 113 ? -1.958 10.657 34.673 1.00 72.94 113 GLN A CA 1
ATOM 878 C C . GLN A 1 113 ? -2.652 10.035 33.457 1.00 72.94 113 GLN A C 1
ATOM 880 O O . GLN A 1 113 ? -2.395 8.882 33.094 1.00 72.94 113 GLN A O 1
ATOM 885 N N . ASN A 1 114 ? -3.549 10.803 32.840 1.00 72.06 114 ASN A N 1
ATOM 886 C CA . ASN A 1 114 ? -4.211 10.381 31.616 1.00 72.06 114 ASN A CA 1
ATOM 887 C C . ASN A 1 114 ? -3.166 10.196 30.512 1.00 72.06 114 ASN A C 1
ATOM 889 O O . ASN A 1 114 ? -2.270 11.024 30.347 1.00 72.06 114 ASN A O 1
ATOM 893 N N . LYS A 1 115 ? -3.284 9.107 29.752 1.00 69.56 115 LYS A N 1
ATOM 894 C CA . LYS A 1 115 ? -2.496 8.926 28.535 1.00 69.56 115 LYS A CA 1
ATOM 895 C C . LYS A 1 115 ? -3.178 9.704 27.429 1.00 69.56 115 LYS A C 1
ATOM 897 O O . LYS A 1 115 ? -4.309 9.392 27.068 1.00 69.56 115 LYS A O 1
ATOM 902 N N . ILE A 1 116 ? -2.495 10.709 26.910 1.00 67.50 116 ILE A N 1
ATOM 903 C CA . ILE A 1 116 ? -2.997 11.527 25.818 1.00 67.50 116 ILE A CA 1
ATOM 904 C C . ILE A 1 116 ? -2.243 11.118 24.558 1.00 67.50 116 ILE A C 1
ATOM 906 O O . ILE A 1 116 ? -1.022 11.222 24.519 1.00 67.50 116 ILE A O 1
ATOM 910 N N . TYR A 1 117 ? -2.968 10.650 23.549 1.00 65.94 117 TYR A N 1
ATOM 911 C CA . TYR A 1 117 ? -2.442 10.427 22.209 1.00 65.94 117 TYR A CA 1
ATOM 912 C C . TYR A 1 117 ? -2.912 11.571 21.336 1.00 65.94 117 TYR A C 1
ATOM 914 O O . TYR A 1 117 ? -4.109 11.854 21.258 1.00 65.94 117 TYR A O 1
ATOM 922 N N . ARG A 1 118 ? -1.966 12.245 20.702 1.00 67.38 118 ARG A N 1
ATOM 923 C CA . ARG A 1 118 ? -2.244 13.344 19.789 1.00 67.38 118 ARG A CA 1
ATOM 924 C C . ARG A 1 118 ? -1.950 12.859 18.386 1.00 67.38 118 ARG A C 1
ATOM 926 O O . ARG A 1 118 ? -0.915 12.250 18.150 1.00 67.38 118 ARG A O 1
ATOM 933 N N . VAL A 1 119 ? -2.895 13.094 17.486 1.00 65.25 119 VAL A N 1
ATOM 934 C CA . VAL A 1 119 ? -2.719 12.833 16.060 1.00 65.25 119 VAL A CA 1
ATOM 935 C C . VAL A 1 119 ? -2.538 14.174 15.385 1.00 65.25 119 VAL A C 1
ATOM 937 O O . VAL A 1 119 ? -3.440 15.029 15.399 1.00 65.25 119 VAL A O 1
ATOM 940 N N . LYS A 1 120 ? -1.351 14.361 14.821 1.00 64.00 120 LYS A N 1
ATOM 941 C CA . LYS A 1 120 ? -1.026 15.526 14.014 1.00 64.00 120 LYS A CA 1
ATOM 942 C C . LYS A 1 120 ? -1.454 15.248 12.576 1.00 64.00 120 LYS A C 1
ATOM 944 O O . LYS A 1 120 ? -0.832 14.455 11.882 1.00 64.00 120 LYS A O 1
ATOM 949 N N . SER A 1 121 ? -2.526 15.888 12.118 1.00 60.38 121 SER A N 1
ATOM 950 C CA . SER A 1 121 ? -2.971 15.771 10.731 1.00 60.38 121 SER A CA 1
ATOM 951 C C . SER A 1 121 ? -1.975 16.507 9.856 1.00 60.38 121 SER A C 1
ATOM 953 O O . SER A 1 121 ? -1.893 17.733 9.862 1.00 60.38 121 SER A O 1
ATOM 955 N N . SER A 1 122 ? -1.250 15.741 9.061 1.00 64.69 122 SER A N 1
ATOM 956 C CA . SER A 1 122 ? -0.567 16.222 7.870 1.00 64.69 122 SER A CA 1
ATOM 957 C C . SER A 1 122 ? -1.536 16.303 6.678 1.00 64.69 122 SER A C 1
ATOM 959 O O . SER A 1 122 ? -2.691 15.867 6.766 1.00 64.69 122 SER A O 1
ATOM 961 N N . ASN A 1 123 ? -1.071 16.818 5.537 1.00 60.75 123 ASN A N 1
ATOM 962 C CA . ASN A 1 123 ? -1.836 16.771 4.288 1.00 60.75 123 ASN A CA 1
ATOM 963 C C . ASN A 1 123 ? -2.257 15.326 3.964 1.00 60.75 123 ASN A C 1
ATOM 965 O O . ASN A 1 123 ? -1.428 14.415 3.909 1.00 60.75 123 ASN A O 1
ATOM 969 N N . GLY A 1 124 ? 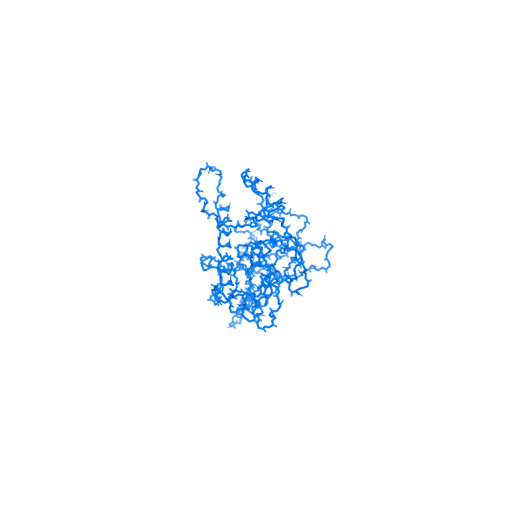-3.560 15.128 3.748 1.00 62.31 124 GLY A N 1
ATOM 970 C CA . GLY A 1 124 ? -4.148 13.821 3.442 1.00 62.31 124 GLY A CA 1
ATOM 971 C C . GLY A 1 124 ? -4.422 12.927 4.655 1.00 62.31 124 GLY A C 1
ATOM 972 O O . GLY A 1 124 ? -4.860 11.791 4.464 1.00 62.31 124 GLY A O 1
ATOM 973 N N . SER A 1 125 ? -4.195 13.407 5.883 1.00 69.00 125 SER A N 1
ATOM 974 C CA . SER A 1 125 ? -4.659 12.692 7.077 1.00 69.00 125 SER A CA 1
ATOM 975 C C . SER A 1 125 ? -6.170 12.834 7.202 1.00 69.00 125 SER A C 1
ATOM 977 O O . SER A 1 125 ? -6.763 13.833 6.791 1.00 69.00 125 SER A O 1
ATOM 979 N N . GLY A 1 126 ? -6.811 11.823 7.768 1.00 71.00 126 GLY A N 1
ATOM 980 C CA . GLY A 1 126 ? -8.257 11.810 7.908 1.00 71.00 126 GLY A CA 1
ATOM 981 C C . GLY A 1 126 ? -8.672 10.915 9.051 1.00 71.00 126 GLY A C 1
ATOM 982 O O . GLY A 1 126 ? -8.044 9.892 9.316 1.00 71.00 126 GLY A O 1
ATOM 983 N N . VAL A 1 127 ? -9.750 11.298 9.720 1.00 76.31 127 VAL A N 1
ATOM 984 C CA . VAL A 1 127 ? -10.361 10.472 10.751 1.00 76.31 127 VAL A CA 1
ATOM 985 C C . VAL A 1 127 ? -11.799 10.203 10.356 1.00 76.31 127 VAL A C 1
ATOM 987 O O . VAL A 1 127 ? -12.546 11.125 10.052 1.00 76.31 127 VAL A O 1
ATOM 990 N N . GLN A 1 128 ? -12.197 8.941 10.347 1.00 80.00 128 GLN A N 1
ATOM 991 C CA . GLN A 1 128 ? -13.544 8.551 9.970 1.00 80.00 128 GLN A CA 1
ATOM 992 C C . GLN A 1 128 ? -14.145 7.641 11.034 1.00 80.00 128 GLN A C 1
ATOM 994 O O . GLN A 1 128 ? -13.525 6.674 11.475 1.00 80.00 128 GLN A O 1
ATOM 999 N N . GLU A 1 129 ? -15.372 7.956 11.439 1.00 81.62 129 GLU A N 1
ATOM 1000 C CA . GLU A 1 129 ? -16.175 7.077 12.280 1.00 81.62 129 GLU A CA 1
ATOM 1001 C C . GLU A 1 129 ? -17.006 6.141 11.396 1.00 81.62 129 GLU A C 1
ATOM 1003 O O . GLU A 1 129 ? -17.674 6.577 10.454 1.00 81.62 129 GLU A O 1
ATOM 1008 N N . PHE A 1 130 ? -16.985 4.851 11.720 1.00 78.75 130 PHE A N 1
ATOM 1009 C CA . PHE A 1 130 ? -17.783 3.828 11.060 1.00 78.75 130 PHE A CA 1
ATOM 1010 C C . PHE A 1 130 ? -18.767 3.180 12.038 1.00 78.75 130 PHE A C 1
ATOM 1012 O O . PHE A 1 130 ? -18.476 2.941 13.214 1.00 78.75 130 PHE A O 1
ATOM 1019 N N . THR A 1 131 ? -19.943 2.847 11.511 1.00 82.31 131 THR A N 1
ATOM 1020 C CA . THR A 1 131 ? -20.824 1.821 12.083 1.00 82.31 131 THR A CA 1
ATOM 1021 C C . THR A 1 131 ? -20.231 0.436 11.820 1.00 82.31 131 THR A C 1
ATOM 1023 O O . THR A 1 131 ? -19.587 0.272 10.788 1.00 82.31 131 THR A O 1
ATOM 1026 N N . GLU A 1 132 ? -20.537 -0.556 12.658 1.00 80.94 132 GLU A N 1
ATOM 1027 C CA . GLU A 1 132 ? -20.094 -1.958 12.504 1.00 80.94 132 GLU A CA 1
ATOM 1028 C C . GLU A 1 132 ? -20.260 -2.492 11.072 1.00 80.94 132 GLU A C 1
ATOM 1030 O O . GLU A 1 132 ? -19.273 -2.840 10.439 1.00 80.94 132 GLU A O 1
ATOM 1035 N N . GLU A 1 133 ? -21.458 -2.404 10.486 1.00 82.00 133 GLU A N 1
ATOM 1036 C CA . GLU A 1 133 ? -21.718 -2.896 9.121 1.00 82.00 133 GLU A CA 1
ATOM 1037 C C . GLU A 1 133 ? -20.826 -2.239 8.048 1.00 82.00 133 GLU A C 1
ATOM 1039 O O . GLU A 1 133 ? -20.225 -2.913 7.211 1.00 82.00 133 GLU A O 1
ATOM 1044 N N . LYS A 1 134 ? -20.705 -0.906 8.078 1.00 82.31 134 LYS A N 1
ATOM 1045 C CA . LYS A 1 134 ? -19.837 -0.164 7.148 1.00 82.31 134 LYS A CA 1
ATOM 1046 C C . LYS A 1 134 ? -18.361 -0.477 7.379 1.00 82.31 134 LYS A C 1
ATOM 1048 O O . LYS A 1 134 ? -17.593 -0.497 6.421 1.00 82.31 134 LYS A O 1
ATOM 1053 N N . PHE A 1 135 ? -17.965 -0.683 8.633 1.00 83.62 135 PHE A N 1
ATOM 1054 C CA . PHE A 1 135 ? -16.602 -1.057 8.975 1.00 83.62 135 PHE A CA 1
ATOM 1055 C C . PHE A 1 135 ? -16.272 -2.462 8.468 1.00 83.62 135 PHE A C 1
ATOM 1057 O O . PHE A 1 135 ? -15.202 -2.664 7.902 1.00 83.62 135 PHE A O 1
ATOM 1064 N N . ASP A 1 136 ? -17.188 -3.417 8.604 1.00 81.38 136 ASP A N 1
ATOM 1065 C CA . ASP A 1 136 ? -17.008 -4.777 8.099 1.00 81.38 136 ASP A CA 1
ATOM 1066 C C . ASP A 1 136 ? -16.840 -4.770 6.577 1.00 81.38 136 ASP A C 1
ATOM 1068 O O . ASP A 1 136 ? -15.892 -5.347 6.051 1.00 81.38 136 ASP A O 1
ATOM 1072 N N . GLN A 1 137 ? -17.681 -4.025 5.853 1.00 81.19 137 GLN A N 1
ATOM 1073 C CA . GLN A 1 137 ? -17.531 -3.865 4.401 1.00 81.19 137 GLN A CA 1
ATOM 1074 C C . GLN A 1 137 ? -16.192 -3.214 4.014 1.00 81.19 137 GLN A C 1
ATOM 1076 O O . GLN A 1 137 ? -15.535 -3.664 3.073 1.00 81.19 137 GLN A O 1
ATOM 1081 N N . PHE A 1 138 ? -15.779 -2.172 4.743 1.00 81.56 138 PHE A N 1
ATOM 1082 C CA . PHE A 1 138 ? -14.503 -1.483 4.537 1.00 81.56 138 PHE A CA 1
ATOM 1083 C C . PHE A 1 138 ? -13.296 -2.395 4.808 1.00 81.56 138 PHE A C 1
ATOM 1085 O O . PHE A 1 138 ? -12.345 -2.429 4.026 1.00 81.56 138 PHE A O 1
ATOM 1092 N N . SER A 1 139 ? -13.330 -3.132 5.917 1.00 80.19 139 SER A N 1
ATOM 1093 C CA . SER A 1 139 ? -12.210 -3.930 6.407 1.00 80.19 139 SER A CA 1
ATOM 1094 C C . SER A 1 139 ? -12.052 -5.236 5.639 1.00 80.19 139 SER A C 1
ATOM 1096 O O . SER A 1 139 ? -10.931 -5.562 5.266 1.00 80.19 139 SER A O 1
ATOM 1098 N N . LEU A 1 140 ? -13.137 -5.950 5.318 1.00 77.94 140 LEU A N 1
ATOM 1099 C CA . LEU A 1 140 ? -13.067 -7.260 4.657 1.00 77.94 140 LEU A CA 1
ATOM 1100 C C . LEU A 1 140 ? -12.349 -7.205 3.308 1.00 77.94 140 LEU A C 1
ATOM 1102 O O . LEU A 1 140 ? -11.510 -8.060 3.025 1.00 77.94 140 LEU A O 1
ATOM 1106 N N . ARG A 1 141 ? -12.640 -6.183 2.494 1.00 76.38 141 ARG A N 1
ATOM 1107 C CA . ARG A 1 141 ? -11.992 -6.019 1.184 1.00 76.38 141 ARG A CA 1
ATOM 1108 C C . ARG A 1 141 ? -10.495 -5.759 1.316 1.00 76.38 141 ARG A C 1
ATOM 1110 O O . ARG A 1 141 ? -9.715 -6.285 0.536 1.00 76.38 141 ARG A O 1
ATOM 1117 N N . ARG A 1 142 ? -10.092 -4.972 2.316 1.00 80.31 142 ARG A N 1
ATOM 1118 C CA . ARG A 1 142 ? -8.700 -4.537 2.492 1.00 80.31 142 ARG A CA 1
ATOM 1119 C C . ARG A 1 142 ? -7.847 -5.550 3.233 1.00 80.31 142 ARG A C 1
ATOM 1121 O O . ARG A 1 142 ? -6.734 -5.813 2.806 1.00 80.31 142 ARG A O 1
ATOM 1128 N N . LEU A 1 143 ? -8.376 -6.168 4.285 1.00 79.25 143 LEU A N 1
ATOM 1129 C CA . LEU A 1 143 ? -7.670 -7.174 5.082 1.00 79.25 143 LEU A CA 1
ATOM 1130 C C . LEU A 1 143 ? -7.215 -8.372 4.241 1.00 79.25 143 LEU A C 1
ATOM 1132 O O . LEU A 1 143 ? -6.161 -8.944 4.514 1.00 79.25 143 LEU A O 1
ATOM 1136 N N . ALA A 1 144 ? -7.975 -8.731 3.201 1.00 77.69 144 ALA A N 1
ATOM 1137 C CA . ALA A 1 144 ? -7.620 -9.819 2.294 1.00 77.69 144 ALA A CA 1
ATOM 1138 C C . ALA A 1 144 ? -6.333 -9.549 1.490 1.00 77.69 144 ALA A C 1
ATOM 1140 O O . ALA A 1 144 ? -5.673 -10.504 1.078 1.00 77.69 144 ALA A O 1
ATOM 1141 N N . VAL A 1 145 ? -5.981 -8.274 1.298 1.00 79.69 145 VAL A N 1
ATOM 1142 C CA . VAL A 1 145 ? -4.857 -7.791 0.477 1.00 79.69 145 VAL A CA 1
ATOM 1143 C C . VAL A 1 145 ? -3.883 -6.897 1.261 1.00 79.69 145 VAL A C 1
ATOM 1145 O O . VAL A 1 145 ? -3.057 -6.192 0.684 1.00 79.69 145 VAL A O 1
ATOM 1148 N N . ASP A 1 146 ? -3.997 -6.892 2.586 1.00 83.56 146 ASP A N 1
ATOM 1149 C CA . ASP A 1 146 ? -3.194 -6.062 3.474 1.00 83.56 146 ASP A CA 1
ATOM 1150 C C . ASP A 1 146 ? -1.872 -6.741 3.819 1.00 83.56 146 ASP A C 1
ATOM 1152 O O . ASP A 1 146 ? -1.829 -7.732 4.547 1.00 83.56 146 ASP A O 1
ATOM 1156 N N . PHE A 1 147 ? -0.772 -6.169 3.333 1.00 77.38 147 PHE A N 1
ATOM 1157 C CA . PHE A 1 147 ? 0.572 -6.691 3.579 1.00 77.38 147 PHE A CA 1
ATOM 1158 C C . PHE A 1 147 ? 1.014 -6.588 5.046 1.00 77.38 147 PHE A C 1
ATOM 1160 O O . PHE A 1 147 ? 1.977 -7.245 5.440 1.00 77.38 147 PHE A O 1
ATOM 1167 N N . THR A 1 148 ? 0.324 -5.794 5.869 1.00 74.31 148 THR A N 1
ATOM 1168 C CA . THR A 1 148 ? 0.564 -5.708 7.319 1.00 74.31 148 THR A CA 1
ATOM 1169 C C . THR A 1 148 ? -0.205 -6.776 8.105 1.00 74.31 148 THR A C 1
ATOM 1171 O O . THR A 1 148 ? 0.159 -7.103 9.236 1.00 74.31 148 THR A O 1
ATOM 1174 N N . ASN A 1 149 ? -1.204 -7.402 7.477 1.00 76.94 149 ASN A N 1
ATOM 1175 C CA . ASN A 1 149 ? -2.072 -8.430 8.048 1.00 76.94 149 ASN A CA 1
ATOM 1176 C C . ASN A 1 149 ? -1.434 -9.836 7.984 1.00 76.94 149 ASN A C 1
ATOM 1178 O O . ASN A 1 149 ? -2.022 -10.799 7.484 1.00 76.94 149 ASN A O 1
ATOM 1182 N N . LEU A 1 150 ? -0.180 -9.961 8.434 1.00 70.12 150 LEU A N 1
ATOM 1183 C CA . LEU A 1 150 ? 0.545 -11.234 8.387 1.00 70.12 150 LEU A CA 1
ATOM 1184 C C . LEU A 1 150 ? 0.272 -12.067 9.651 1.00 70.12 150 LEU A C 1
ATOM 1186 O O . LEU A 1 150 ? 0.444 -11.551 10.759 1.00 70.12 150 LEU A O 1
ATOM 1190 N N . PRO A 1 151 ? -0.018 -13.383 9.532 1.00 67.31 151 PRO A N 1
ATOM 1191 C CA . PRO A 1 151 ? -0.463 -14.227 10.649 1.00 67.31 151 PRO A CA 1
ATOM 1192 C C . PRO A 1 151 ? 0.412 -14.176 11.907 1.00 67.31 151 PRO A C 1
ATOM 1194 O O . PRO A 1 151 ? -0.093 -14.255 13.026 1.00 67.31 151 PRO A O 1
ATOM 1197 N N . ARG A 1 152 ? 1.731 -14.006 11.744 1.00 66.81 152 ARG A N 1
ATOM 1198 C CA . ARG A 1 152 ? 2.676 -13.907 12.866 1.00 66.81 152 ARG A CA 1
ATOM 1199 C C . ARG A 1 152 ? 2.399 -12.701 13.776 1.00 66.81 152 ARG A C 1
ATOM 1201 O O . ARG A 1 152 ? 2.719 -12.768 14.959 1.00 66.81 152 ARG A O 1
ATOM 1208 N N . PHE A 1 153 ? 1.771 -11.648 13.258 1.00 58.19 153 PHE A N 1
ATOM 1209 C CA . PHE A 1 153 ? 1.410 -10.449 14.014 1.00 58.19 153 PHE A CA 1
ATOM 1210 C C . PHE A 1 153 ? -0.019 -10.507 14.584 1.00 58.19 153 PHE A C 1
ATOM 1212 O O . PHE A 1 153 ? -0.380 -9.670 15.405 1.00 58.19 153 PHE A O 1
ATOM 1219 N N . HIS A 1 154 ? -0.830 -11.517 14.236 1.00 59.06 154 HIS A N 1
ATOM 1220 C CA . HIS A 1 154 ? -2.245 -11.587 14.642 1.00 59.06 154 HIS A CA 1
ATOM 1221 C C . HIS A 1 154 ? -2.446 -11.997 16.100 1.00 59.06 154 HIS A C 1
ATOM 1223 O O . HIS A 1 154 ? -3.435 -11.611 16.721 1.00 59.06 154 HIS A O 1
ATOM 1229 N N . SER A 1 155 ? -1.522 -12.777 16.670 1.00 49.50 155 SER A N 1
ATOM 1230 C CA . SER A 1 155 ? -1.689 -13.345 18.016 1.00 49.50 155 SER A CA 1
ATOM 1231 C C . SER A 1 155 ? -1.752 -12.289 19.127 1.00 49.50 155 SER A C 1
ATOM 1233 O O . SER A 1 155 ? -2.158 -12.610 20.242 1.00 49.50 155 SER A O 1
ATOM 1235 N N . LYS A 1 156 ? -1.396 -11.030 18.828 1.00 54.22 156 LYS A N 1
ATOM 1236 C CA . LYS A 1 156 ? -1.401 -9.910 19.780 1.00 54.22 156 LYS A CA 1
ATOM 1237 C C . LYS A 1 156 ? -2.365 -8.767 19.427 1.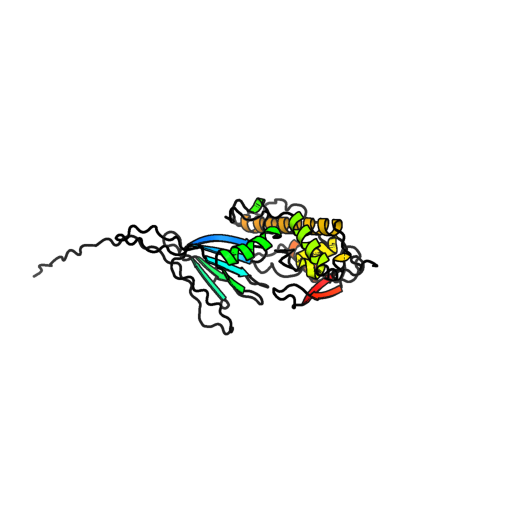00 54.22 156 LYS A C 1
ATOM 1239 O O . LYS A 1 156 ? -2.635 -7.946 20.296 1.00 54.22 156 LYS A O 1
ATOM 1244 N N . THR A 1 157 ? -2.890 -8.692 18.201 1.00 54.56 157 THR A N 1
ATOM 1245 C CA . THR A 1 157 ? -3.606 -7.495 17.704 1.00 54.56 157 THR A CA 1
ATOM 1246 C C . THR A 1 157 ? -5.115 -7.501 17.956 1.00 54.56 157 THR A C 1
ATOM 1248 O O . THR A 1 157 ? -5.771 -6.485 17.747 1.00 54.56 157 THR A O 1
ATOM 1251 N N . GLY A 1 158 ? -5.690 -8.606 18.446 1.00 58.03 158 GLY A N 1
ATOM 1252 C CA . GLY A 1 158 ? -7.123 -8.665 18.771 1.00 58.03 158 GLY A CA 1
ATOM 1253 C C . GLY A 1 158 ? -8.036 -8.441 17.559 1.00 58.03 158 GLY A C 1
ATOM 1254 O O . GLY A 1 158 ? -9.134 -7.912 17.712 1.00 58.03 158 GLY A O 1
ATOM 1255 N N . MET A 1 159 ? -7.564 -8.812 16.366 1.00 64.06 159 MET A N 1
ATOM 1256 C CA . MET A 1 159 ? -8.334 -8.762 15.126 1.00 64.06 159 MET A CA 1
ATOM 1257 C C . MET A 1 159 ? -9.674 -9.512 15.243 1.00 64.06 159 MET A C 1
ATOM 1259 O O . MET A 1 159 ? -9.756 -10.498 15.986 1.00 64.06 159 MET A O 1
ATOM 1263 N N . PRO A 1 160 ? -10.712 -9.095 14.491 1.00 65.00 160 PRO A N 1
ATOM 1264 C CA . PRO A 1 160 ? -11.956 -9.849 14.391 1.00 65.00 160 PRO A CA 1
ATOM 1265 C C . PRO A 1 160 ? -11.702 -11.326 14.059 1.00 65.00 160 PRO A C 1
ATOM 1267 O O . PRO A 1 160 ? -10.878 -11.660 13.209 1.00 65.00 160 PRO A O 1
ATOM 1270 N N . SER A 1 161 ? -12.425 -12.237 14.715 1.00 66.50 161 SER A N 1
ATOM 1271 C CA . SER A 1 161 ? -12.248 -13.688 14.532 1.00 66.50 161 SER A CA 1
ATOM 1272 C C . SER A 1 161 ? -12.576 -14.179 13.117 1.00 66.50 161 SER A C 1
ATOM 1274 O O . SER A 1 161 ? -12.223 -15.296 12.757 1.00 66.50 161 SER A O 1
ATOM 1276 N N . ASN A 1 162 ? -13.282 -13.363 12.336 1.00 70.25 162 ASN A N 1
ATOM 1277 C CA . ASN A 1 162 ? -13.666 -13.600 10.948 1.00 70.25 162 ASN A CA 1
ATOM 1278 C C . ASN A 1 162 ? -12.786 -12.848 9.936 1.00 70.25 162 ASN A C 1
ATOM 1280 O O . ASN A 1 162 ? -13.076 -12.907 8.742 1.00 70.25 162 ASN A O 1
ATOM 1284 N N . SER A 1 163 ? -11.743 -12.139 10.377 1.00 69.00 163 SER A N 1
ATOM 1285 C CA . SER A 1 163 ? -10.842 -11.448 9.459 1.00 69.00 163 SER A CA 1
ATOM 1286 C C . SER A 1 163 ? -10.135 -12.456 8.549 1.00 69.00 163 SER A C 1
ATOM 1288 O O . SER A 1 163 ? -9.513 -13.395 9.060 1.00 69.00 163 SER A O 1
ATOM 1290 N N . PRO A 1 164 ? -10.184 -12.278 7.216 1.00 76.75 164 PRO A N 1
ATOM 1291 C CA . PRO A 1 164 ? -9.448 -13.151 6.321 1.00 76.75 164 PRO A CA 1
ATOM 1292 C C . PRO A 1 164 ? -7.944 -12.993 6.590 1.00 76.75 164 PRO A C 1
ATOM 1294 O O . PRO A 1 164 ? -7.472 -11.871 6.809 1.00 76.75 164 PRO A O 1
ATOM 1297 N N . PRO A 1 165 ? -7.168 -14.089 6.595 1.00 77.19 165 PRO A N 1
ATOM 1298 C CA . PRO A 1 165 ? -5.722 -13.968 6.598 1.00 77.19 165 PRO A CA 1
ATOM 1299 C C . PRO A 1 165 ? -5.274 -13.322 5.286 1.00 77.19 165 PRO A C 1
ATOM 1301 O O . PRO A 1 165 ? -5.849 -13.590 4.226 1.00 77.19 165 PRO A O 1
ATOM 1304 N N . PHE A 1 166 ? -4.216 -12.516 5.342 1.00 83.00 166 PHE A N 1
ATOM 1305 C CA . PHE A 1 166 ? -3.518 -12.140 4.123 1.00 83.00 166 PHE A CA 1
ATOM 1306 C C . PHE A 1 166 ? -3.003 -13.401 3.421 1.00 83.00 166 PHE A C 1
ATOM 1308 O O . PHE A 1 166 ? -2.306 -14.225 4.022 1.00 83.00 166 PHE A O 1
ATOM 1315 N N . LEU A 1 167 ? -3.324 -13.529 2.135 1.00 86.88 167 LEU A N 1
ATOM 1316 C CA . LEU A 1 167 ? -2.798 -14.566 1.257 1.00 86.88 167 LEU A CA 1
ATOM 1317 C C . LEU A 1 167 ? -2.339 -13.898 -0.044 1.00 86.88 167 LEU A C 1
ATOM 1319 O O . LEU A 1 167 ? -3.148 -13.206 -0.662 1.00 86.88 167 LEU A O 1
ATOM 1323 N N . PRO A 1 168 ? -1.104 -14.144 -0.524 1.00 89.75 168 PRO A N 1
ATOM 1324 C CA . PRO A 1 168 ? -0.640 -13.617 -1.811 1.00 89.75 168 PRO A CA 1
ATOM 1325 C C . PRO A 1 168 ? -1.604 -13.899 -2.973 1.00 89.75 168 PRO A C 1
ATOM 1327 O O . PRO A 1 168 ? -1.791 -13.060 -3.848 1.00 89.75 168 PRO A O 1
ATOM 1330 N N . ALA A 1 169 ? -2.285 -15.050 -2.942 1.00 92.38 169 ALA A N 1
ATOM 1331 C CA . ALA A 1 169 ? -3.290 -15.424 -3.934 1.00 92.38 169 ALA A CA 1
ATOM 1332 C C . ALA A 1 169 ? -4.469 -14.436 -4.024 1.00 92.38 169 ALA A C 1
ATOM 1334 O O . ALA A 1 169 ? -4.995 -14.231 -5.115 1.00 92.38 169 ALA A O 1
ATOM 1335 N N . ASN A 1 170 ? -4.860 -13.793 -2.917 1.00 91.12 170 ASN A N 1
ATOM 1336 C CA . ASN A 1 170 ? -5.923 -12.785 -2.922 1.00 91.12 170 ASN A CA 1
ATOM 1337 C C . ASN A 1 170 ? -5.485 -11.528 -3.683 1.00 91.12 170 ASN A C 1
ATOM 1339 O O . ASN A 1 170 ? -6.263 -10.981 -4.460 1.00 91.12 170 ASN A O 1
ATOM 1343 N N . VAL A 1 171 ? -4.229 -11.103 -3.501 1.00 93.00 171 VAL A N 1
ATOM 1344 C CA . VAL A 1 171 ? -3.649 -9.965 -4.231 1.00 93.00 171 VAL A CA 1
ATOM 1345 C C . VAL A 1 171 ? -3.583 -10.281 -5.723 1.00 93.00 171 VAL A C 1
ATOM 1347 O O . VAL A 1 171 ? -4.028 -9.482 -6.537 1.00 93.00 171 VAL A O 1
ATOM 1350 N N . LEU A 1 172 ? -3.113 -11.476 -6.094 1.00 95.81 172 LEU A N 1
ATOM 1351 C CA . LEU A 1 172 ? -3.061 -11.906 -7.497 1.00 95.81 172 LEU A CA 1
ATOM 1352 C C . LEU A 1 172 ? -4.453 -11.979 -8.141 1.00 95.81 172 LEU A C 1
ATOM 1354 O O . LEU A 1 172 ? -4.618 -11.582 -9.292 1.00 95.81 172 LEU A O 1
ATOM 1358 N N . ALA A 1 173 ? -5.467 -12.443 -7.408 1.00 94.94 173 ALA A N 1
ATOM 1359 C CA . ALA A 1 173 ? -6.846 -12.437 -7.891 1.00 94.94 173 ALA A CA 1
ATOM 1360 C C . ALA A 1 173 ? -7.366 -11.007 -8.121 1.00 94.94 173 ALA A C 1
ATOM 1362 O O . ALA A 1 173 ? -7.975 -10.740 -9.157 1.00 94.94 173 ALA A O 1
ATOM 1363 N N . ALA A 1 174 ? -7.077 -10.081 -7.202 1.00 93.62 174 ALA A N 1
ATOM 1364 C CA . ALA A 1 174 ? -7.433 -8.671 -7.350 1.00 93.62 174 ALA A CA 1
ATOM 1365 C C . ALA A 1 174 ? -6.705 -8.013 -8.539 1.00 93.62 174 ALA A C 1
ATOM 1367 O O . ALA A 1 174 ? -7.326 -7.280 -9.304 1.00 93.62 174 ALA A O 1
ATOM 1368 N N . ILE A 1 175 ? -5.423 -8.332 -8.761 1.00 95.81 175 ILE A N 1
ATOM 1369 C CA . ILE A 1 175 ? -4.665 -7.881 -9.941 1.00 95.81 175 ILE A CA 1
ATOM 1370 C C . ILE A 1 175 ? -5.352 -8.339 -11.229 1.00 95.81 175 ILE A C 1
ATOM 1372 O O . ILE A 1 175 ? -5.592 -7.514 -12.105 1.00 95.81 175 ILE A O 1
ATOM 1376 N N . LYS A 1 176 ? -5.726 -9.620 -11.331 1.00 96.94 176 LYS A N 1
ATOM 1377 C CA . LYS A 1 176 ? -6.413 -10.165 -12.517 1.00 96.94 176 LYS A CA 1
ATOM 1378 C C . LYS A 1 176 ? -7.742 -9.477 -12.792 1.00 96.94 176 LYS A C 1
ATOM 1380 O O . LYS A 1 176 ? -8.068 -9.207 -13.946 1.00 96.94 176 LYS A O 1
ATOM 1385 N N . GLN A 1 177 ? -8.498 -9.179 -11.737 1.00 95.44 177 GLN A N 1
ATOM 1386 C CA . GLN A 1 177 ? -9.729 -8.411 -11.866 1.00 95.44 177 GLN A CA 1
ATOM 1387 C C . GLN A 1 177 ? -9.440 -7.027 -12.469 1.00 95.44 177 GLN A C 1
ATOM 1389 O O . GLN A 1 177 ? -10.022 -6.684 -13.497 1.00 95.44 177 GLN A O 1
ATOM 1394 N N . ILE A 1 178 ? -8.488 -6.272 -11.910 1.00 95.00 178 ILE A N 1
ATOM 1395 C CA . ILE A 1 178 ? -8.143 -4.939 -12.428 1.00 95.00 178 ILE A CA 1
ATOM 1396 C C . ILE A 1 178 ? -7.543 -5.001 -13.838 1.00 95.00 178 ILE A C 1
ATOM 1398 O O . ILE A 1 178 ? -7.871 -4.152 -14.658 1.00 95.00 178 ILE A O 1
ATOM 1402 N N . GLN A 1 179 ? -6.742 -6.015 -14.177 1.00 95.81 179 GLN A N 1
ATOM 1403 C CA . GLN A 1 179 ? -6.260 -6.231 -15.549 1.00 95.81 179 GLN A CA 1
ATOM 1404 C C . GLN A 1 179 ? -7.415 -6.414 -16.542 1.00 95.81 179 GLN A C 1
ATOM 1406 O O . GLN A 1 179 ? -7.318 -5.950 -17.674 1.00 95.81 179 GLN A O 1
ATOM 1411 N N . SER A 1 180 ? -8.510 -7.062 -16.133 1.00 96.81 180 SER A N 1
ATOM 1412 C CA . SER A 1 180 ? -9.689 -7.225 -16.991 1.00 96.81 180 SER A CA 1
ATOM 1413 C C . SER A 1 180 ? -10.513 -5.940 -17.139 1.00 96.81 180 SER A C 1
ATOM 1415 O O . SER A 1 180 ? -11.057 -5.681 -18.211 1.00 96.81 180 SER A O 1
ATOM 1417 N N . GLU A 1 181 ? -10.589 -5.127 -16.084 1.00 95.62 181 GLU A N 1
ATOM 1418 C CA . GLU A 1 181 ? -11.383 -3.892 -16.047 1.00 95.62 181 GLU A CA 1
ATOM 1419 C C . GLU A 1 181 ? -10.637 -2.699 -16.664 1.00 95.62 181 GLU A C 1
ATOM 1421 O O . GLU A 1 181 ? -11.239 -1.859 -17.333 1.00 95.62 181 GLU A O 1
ATOM 1426 N N . ASN A 1 182 ? -9.322 -2.623 -16.452 1.00 95.69 182 ASN A N 1
ATOM 1427 C CA . ASN A 1 182 ? -8.452 -1.547 -16.910 1.00 95.69 182 ASN A CA 1
ATOM 1428 C C . ASN A 1 182 ? -7.062 -2.084 -17.324 1.00 95.69 182 ASN A C 1
ATOM 1430 O O . ASN A 1 182 ? -6.067 -1.827 -16.642 1.00 95.69 182 ASN A O 1
ATOM 1434 N N . PRO A 1 183 ? -6.959 -2.805 -18.457 1.00 96.50 183 PRO A N 1
ATOM 1435 C CA . PRO A 1 183 ? -5.711 -3.444 -18.897 1.00 96.50 183 PRO A CA 1
ATOM 1436 C C . PRO A 1 183 ? -4.559 -2.459 -19.143 1.00 96.50 183 PRO A C 1
ATOM 1438 O O . PRO A 1 183 ? -3.391 -2.828 -19.028 1.00 96.50 183 PRO A O 1
ATOM 1441 N N . ASN A 1 184 ? -4.889 -1.205 -19.464 1.00 95.81 184 ASN A N 1
ATOM 1442 C CA . ASN A 1 184 ? -3.924 -0.154 -19.779 1.00 95.81 184 ASN A CA 1
ATOM 1443 C C . ASN A 1 184 ? -3.498 0.667 -18.551 1.00 95.81 184 ASN A C 1
ATOM 1445 O O . ASN A 1 184 ? -2.722 1.608 -18.701 1.00 95.81 184 ASN A O 1
ATOM 1449 N N . MET A 1 185 ? -3.990 0.338 -17.350 1.00 94.50 185 MET A N 1
ATOM 1450 C CA . MET A 1 185 ? -3.485 0.924 -16.107 1.00 94.50 185 MET A CA 1
ATOM 1451 C C . MET A 1 185 ? -1.975 0.696 -16.014 1.00 94.50 185 MET A C 1
ATOM 1453 O O . MET A 1 185 ? -1.490 -0.387 -16.333 1.00 94.50 185 MET A O 1
ATOM 1457 N N . HIS A 1 186 ? -1.220 1.696 -15.569 1.00 95.75 186 HIS A N 1
ATOM 1458 C CA . HIS A 1 186 ? 0.227 1.548 -15.420 1.00 95.75 186 HIS A CA 1
ATOM 1459 C C . HIS A 1 186 ? 0.568 0.726 -14.167 1.00 95.75 186 HIS A C 1
ATOM 1461 O O . HIS A 1 186 ? -0.105 0.817 -13.137 1.00 95.75 186 HIS A O 1
ATOM 1467 N N . ALA A 1 187 ? 1.661 -0.035 -14.211 1.00 96.62 187 ALA A N 1
ATOM 1468 C CA . ALA A 1 187 ? 2.126 -0.861 -13.096 1.00 96.62 187 ALA A CA 1
ATOM 1469 C C . ALA A 1 187 ? 2.282 -0.061 -11.792 1.00 96.62 187 ALA A C 1
ATOM 1471 O O . ALA A 1 187 ? 1.864 -0.500 -10.717 1.00 96.62 187 ALA A O 1
ATOM 1472 N N . ALA A 1 188 ? 2.845 1.147 -11.892 1.00 94.88 188 ALA A N 1
ATOM 1473 C CA . ALA A 1 188 ? 3.031 2.031 -10.750 1.00 94.88 188 ALA A CA 1
ATOM 1474 C C . ALA A 1 188 ? 1.711 2.534 -10.140 1.00 94.88 188 ALA A C 1
ATOM 1476 O O . ALA A 1 188 ? 1.661 2.791 -8.936 1.00 94.88 188 ALA A O 1
ATOM 1477 N N . GLU A 1 189 ? 0.663 2.682 -10.947 1.00 93.31 189 GLU A N 1
ATOM 1478 C CA . GLU A 1 189 ? -0.676 3.056 -10.490 1.00 93.31 189 GLU A CA 1
ATOM 1479 C C . GLU A 1 189 ? -1.345 1.880 -9.765 1.00 93.31 189 GLU A C 1
ATOM 1481 O O . GLU A 1 189 ? -1.801 2.038 -8.630 1.00 93.31 189 GLU A O 1
ATOM 1486 N N . LEU A 1 190 ? -1.298 0.675 -10.345 1.00 94.62 190 LEU A N 1
ATOM 1487 C CA . LEU A 1 190 ? -1.865 -0.525 -9.723 1.00 94.62 190 LEU A CA 1
ATOM 1488 C C . LEU A 1 190 ? -1.261 -0.800 -8.340 1.00 94.62 190 LEU A C 1
ATOM 1490 O O . LEU A 1 190 ? -1.989 -1.075 -7.388 1.00 94.62 190 LEU A O 1
ATOM 1494 N N . MET A 1 191 ? 0.061 -0.671 -8.196 1.00 94.38 191 MET A N 1
ATOM 1495 C CA . MET A 1 191 ? 0.744 -0.879 -6.913 1.00 94.38 191 MET A CA 1
ATOM 1496 C C . MET A 1 191 ? 0.382 0.153 -5.833 1.00 94.38 191 MET A C 1
ATOM 1498 O O . MET A 1 191 ? 0.617 -0.096 -4.649 1.00 94.38 191 MET A O 1
ATOM 1502 N N . MET A 1 192 ? -0.173 1.308 -6.212 1.00 91.56 192 MET A N 1
ATOM 1503 C CA . MET A 1 192 ? -0.672 2.314 -5.268 1.00 91.56 192 MET A CA 1
ATOM 1504 C C . MET A 1 192 ? -2.150 2.119 -4.915 1.00 91.56 192 MET A C 1
ATOM 1506 O O . MET A 1 192 ? -2.599 2.670 -3.900 1.00 91.56 192 MET A O 1
ATOM 1510 N N . ASN A 1 193 ? -2.887 1.314 -5.686 1.00 90.69 193 ASN A N 1
ATOM 1511 C CA . ASN A 1 193 ? -4.282 0.998 -5.426 1.00 90.69 193 ASN A CA 1
ATOM 1512 C C . ASN A 1 193 ? -4.414 0.209 -4.111 1.00 90.69 193 ASN A C 1
ATOM 1514 O O . ASN A 1 193 ? -4.073 -0.967 -4.032 1.00 90.69 193 ASN A O 1
ATOM 1518 N N . GLN A 1 194 ? -4.950 0.850 -3.068 1.00 88.88 194 GLN A N 1
ATOM 1519 C CA . GLN A 1 194 ? -5.093 0.250 -1.733 1.00 88.88 194 GLN A CA 1
ATOM 1520 C C . GLN A 1 194 ? -6.182 -0.834 -1.646 1.00 88.88 194 GLN A C 1
ATOM 1522 O O . GLN A 1 194 ? -6.347 -1.427 -0.582 1.00 88.88 194 GLN A O 1
ATOM 1527 N N . GLU A 1 195 ? -6.934 -1.083 -2.721 1.00 88.69 195 GLU A N 1
ATOM 1528 C CA . GLU A 1 195 ? -7.839 -2.233 -2.846 1.00 88.69 195 GLU A CA 1
ATOM 1529 C C . GLU A 1 195 ? -7.134 -3.483 -3.389 1.00 88.69 195 GLU A C 1
ATOM 1531 O O . GLU A 1 195 ? -7.678 -4.577 -3.287 1.00 88.69 195 GLU A O 1
ATOM 1536 N N . VAL A 1 196 ? -5.915 -3.332 -3.922 1.00 91.06 196 VAL A N 1
ATOM 1537 C CA . VAL A 1 196 ? -5.086 -4.433 -4.440 1.00 91.06 196 VAL A CA 1
ATOM 1538 C C . VAL A 1 196 ? -3.816 -4.592 -3.610 1.00 91.06 196 VAL A C 1
ATOM 1540 O O . VAL A 1 196 ? -3.469 -5.697 -3.213 1.00 91.06 196 VAL A O 1
ATOM 1543 N N . PHE A 1 197 ? -3.136 -3.486 -3.309 1.00 91.50 197 PHE A N 1
ATOM 1544 C CA . PHE A 1 197 ? -1.898 -3.446 -2.543 1.00 91.50 197 PHE A CA 1
ATOM 1545 C C . PHE A 1 197 ? -2.065 -2.635 -1.249 1.00 91.50 197 PHE A C 1
ATOM 1547 O O . PHE A 1 197 ? -1.460 -1.574 -1.061 1.00 91.50 197 PHE A O 1
ATOM 1554 N N . CYS A 1 198 ? -2.913 -3.110 -0.335 1.00 90.25 198 CYS A N 1
ATOM 1555 C CA . CYS A 1 198 ? -3.192 -2.385 0.903 1.00 90.25 198 CYS A CA 1
ATOM 1556 C C . CYS A 1 198 ? -1.948 -2.339 1.810 1.00 90.25 198 CYS A C 1
ATOM 1558 O O . CYS A 1 198 ? -1.333 -3.360 2.109 1.00 90.25 198 CYS A O 1
ATOM 1560 N N . GLY A 1 199 ? -1.550 -1.131 2.219 1.00 87.69 199 GLY A N 1
ATOM 1561 C CA . GLY A 1 199 ? -0.318 -0.896 2.980 1.00 87.69 199 GLY A CA 1
ATOM 1562 C C . GLY A 1 199 ? 0.896 -0.556 2.111 1.00 87.69 199 GLY A C 1
ATOM 1563 O O . GLY A 1 199 ? 1.799 0.124 2.591 1.00 87.69 199 GLY A O 1
ATOM 1564 N N . CYS A 1 200 ? 0.887 -0.898 0.818 1.00 89.06 200 CYS A N 1
ATOM 1565 C CA . CYS A 1 200 ? 1.961 -0.538 -0.109 1.00 89.06 200 CYS A CA 1
ATOM 1566 C C . CYS A 1 200 ? 2.004 0.980 -0.328 1.00 89.06 200 CYS A C 1
ATOM 1568 O O . CYS A 1 200 ? 0.979 1.643 -0.541 1.00 89.06 200 CYS A O 1
ATOM 1570 N N . GLY A 1 201 ? 3.185 1.575 -0.212 1.00 87.44 201 GLY A N 1
ATOM 1571 C CA . GLY A 1 201 ? 3.441 2.981 -0.463 1.00 87.44 201 GLY A CA 1
ATOM 1572 C C . GLY A 1 201 ? 4.370 3.217 -1.636 1.00 87.44 201 GLY A C 1
ATOM 1573 O O . GLY A 1 201 ? 4.642 2.356 -2.467 1.00 87.44 201 GLY A O 1
ATOM 1574 N N . GLN A 1 202 ? 4.823 4.465 -1.715 1.00 86.75 202 GLN A N 1
ATOM 1575 C CA . GLN A 1 202 ? 5.669 4.916 -2.808 1.00 86.75 202 GLN A CA 1
ATOM 1576 C C . GLN A 1 202 ? 7.004 4.162 -2.825 1.00 86.75 202 GLN A C 1
ATOM 1578 O O . GLN A 1 202 ? 7.524 3.876 -3.899 1.00 86.75 202 GLN A O 1
ATOM 1583 N N . VAL A 1 203 ? 7.544 3.847 -1.646 1.00 84.75 203 VAL A N 1
ATOM 1584 C CA . VAL A 1 203 ? 8.845 3.197 -1.501 1.00 84.75 203 VAL A CA 1
ATOM 1585 C C . VAL A 1 203 ? 8.772 1.738 -1.930 1.00 84.75 203 VAL A C 1
ATOM 1587 O O . VAL A 1 203 ? 9.535 1.332 -2.800 1.00 84.75 203 VAL A O 1
ATOM 1590 N N . GLU A 1 204 ? 7.822 0.981 -1.383 1.00 87.75 204 GLU A N 1
ATOM 1591 C CA . GLU A 1 204 ? 7.615 -0.437 -1.689 1.00 87.75 204 GLU A CA 1
ATOM 1592 C C . GLU A 1 204 ? 7.386 -0.635 -3.188 1.00 87.75 204 GLU A C 1
ATOM 1594 O O . GLU A 1 204 ? 8.011 -1.498 -3.803 1.00 87.75 204 GLU A O 1
ATOM 1599 N N . LYS A 1 205 ? 6.549 0.223 -3.788 1.00 92.25 205 LYS A N 1
ATOM 1600 C CA . LYS A 1 205 ? 6.319 0.261 -5.233 1.00 92.25 205 LYS A CA 1
ATOM 1601 C C . LYS A 1 205 ? 7.620 0.411 -6.016 1.00 92.25 205 LYS A C 1
ATOM 1603 O O . LYS A 1 205 ? 7.897 -0.387 -6.904 1.00 92.25 205 LYS A O 1
ATOM 1608 N N . MET A 1 206 ? 8.393 1.462 -5.739 1.00 89.88 206 MET A N 1
ATOM 1609 C CA . MET A 1 206 ? 9.600 1.760 -6.519 1.00 89.88 206 MET A CA 1
ATOM 1610 C C . MET A 1 206 ? 10.634 0.644 -6.386 1.00 89.88 206 MET A C 1
ATOM 1612 O O . MET A 1 206 ? 11.206 0.216 -7.385 1.00 89.88 206 MET A O 1
ATOM 1616 N N . GLU A 1 207 ? 10.828 0.141 -5.169 1.00 86.31 207 GLU A N 1
ATOM 1617 C CA . GLU A 1 207 ? 11.772 -0.938 -4.887 1.00 86.31 207 GLU A CA 1
ATOM 1618 C C . GLU A 1 207 ? 11.388 -2.238 -5.596 1.00 86.31 207 GLU A C 1
ATOM 1620 O O . GLU A 1 207 ? 12.240 -2.865 -6.226 1.00 86.31 207 GLU A O 1
ATOM 1625 N N . ALA A 1 208 ? 10.107 -2.612 -5.559 1.00 91.56 208 ALA A N 1
ATOM 1626 C CA . ALA A 1 208 ? 9.628 -3.819 -6.220 1.00 91.56 208 ALA A CA 1
ATOM 1627 C C . ALA A 1 208 ? 9.776 -3.728 -7.744 1.00 91.56 208 ALA A C 1
ATOM 1629 O O . ALA A 1 208 ? 10.355 -4.621 -8.363 1.00 91.56 208 ALA A O 1
ATOM 1630 N N . LEU A 1 209 ? 9.310 -2.630 -8.350 1.00 94.94 209 LEU A N 1
ATOM 1631 C CA . LEU A 1 209 ? 9.388 -2.444 -9.801 1.00 94.94 209 LEU A CA 1
ATOM 1632 C C . LEU A 1 209 ? 10.839 -2.416 -10.289 1.00 94.94 209 LEU A C 1
ATOM 1634 O O . LEU A 1 209 ? 11.156 -3.018 -11.313 1.00 94.94 209 LEU A O 1
ATOM 1638 N N . PHE A 1 210 ? 11.743 -1.774 -9.546 1.00 91.88 210 PHE A N 1
ATOM 1639 C CA . PHE A 1 210 ? 13.152 -1.749 -9.921 1.00 91.88 210 PHE A CA 1
ATOM 1640 C C . PHE A 1 210 ? 13.833 -3.109 -9.761 1.00 91.88 210 PHE A C 1
ATOM 1642 O O . PHE A 1 210 ? 14.587 -3.507 -10.649 1.00 91.88 210 PHE A O 1
ATOM 1649 N N . LYS A 1 211 ? 13.546 -3.847 -8.678 1.00 88.25 211 LYS A N 1
ATOM 1650 C CA . LYS A 1 211 ? 14.121 -5.181 -8.439 1.00 88.25 211 LYS A CA 1
ATOM 1651 C C . LYS A 1 211 ? 13.836 -6.145 -9.591 1.00 88.25 211 LYS A C 1
ATOM 1653 O O . LYS A 1 211 ? 14.716 -6.930 -9.939 1.00 88.25 211 LYS A O 1
ATOM 1658 N N . TYR A 1 212 ? 12.644 -6.059 -10.177 1.00 93.81 212 TYR A N 1
ATOM 1659 C CA . TYR A 1 212 ? 12.202 -6.936 -11.263 1.00 93.81 212 TYR A CA 1
ATOM 1660 C C . TYR A 1 212 ? 12.280 -6.299 -12.653 1.00 93.81 212 TYR A C 1
ATOM 1662 O O . TYR A 1 212 ? 11.783 -6.876 -13.613 1.00 93.81 212 TYR A O 1
ATOM 1670 N N . GLY A 1 213 ? 12.914 -5.129 -12.787 1.00 94.94 213 GLY A N 1
ATOM 1671 C CA . GLY A 1 213 ? 13.120 -4.499 -14.093 1.00 94.94 213 GLY A CA 1
ATOM 1672 C C . GLY A 1 213 ? 11.828 -4.064 -14.794 1.00 94.94 213 GLY A C 1
ATOM 1673 O O . GLY A 1 213 ? 11.813 -3.926 -16.012 1.00 94.94 213 GLY A O 1
ATOM 1674 N N . ILE A 1 214 ? 10.746 -3.831 -14.048 1.00 97.00 214 ILE A N 1
ATOM 1675 C CA . ILE A 1 214 ? 9.456 -3.414 -14.603 1.00 97.00 214 ILE A CA 1
ATOM 1676 C C . ILE A 1 214 ? 9.418 -1.893 -14.715 1.00 97.00 214 ILE A C 1
ATOM 1678 O O . ILE A 1 214 ? 9.637 -1.183 -13.728 1.00 97.00 214 ILE A O 1
ATOM 1682 N N . HIS A 1 215 ? 9.139 -1.375 -15.912 1.00 97.31 215 HIS A N 1
ATOM 1683 C CA . HIS A 1 215 ? 8.949 0.058 -16.122 1.00 97.31 215 HIS A CA 1
ATOM 1684 C C . HIS A 1 215 ? 7.691 0.545 -15.377 1.00 97.31 215 HIS A C 1
ATOM 1686 O O . HIS A 1 215 ? 6.658 -0.119 -15.426 1.00 97.31 215 HIS A O 1
ATOM 1692 N N . PRO A 1 216 ? 7.721 1.693 -14.673 1.00 96.19 216 PRO A N 1
ATOM 1693 C CA . PRO A 1 216 ? 6.556 2.165 -13.921 1.00 96.19 216 PRO A CA 1
ATOM 1694 C C . PRO A 1 216 ? 5.327 2.451 -14.793 1.00 96.19 216 PRO A C 1
ATOM 1696 O O . PRO A 1 216 ? 4.209 2.227 -14.333 1.00 96.19 216 PRO A O 1
ATOM 1699 N N . ASP A 1 217 ? 5.543 2.893 -16.034 1.00 96.38 217 ASP A N 1
ATOM 1700 C CA . ASP A 1 217 ? 4.503 3.083 -17.060 1.00 96.38 217 ASP A CA 1
ATOM 1701 C C . ASP A 1 217 ? 4.168 1.811 -17.861 1.00 96.38 217 ASP A C 1
ATOM 1703 O O . ASP A 1 217 ? 3.454 1.895 -18.854 1.00 96.38 217 ASP A O 1
ATOM 1707 N N . GLU A 1 218 ? 4.689 0.639 -17.483 1.00 97.56 218 GLU A N 1
ATOM 1708 C CA . GLU A 1 218 ? 4.321 -0.612 -18.156 1.00 97.56 218 GLU A CA 1
ATOM 1709 C C . GLU A 1 218 ? 2.814 -0.869 -17.973 1.00 97.56 218 GLU A C 1
ATOM 1711 O O . GLU A 1 218 ? 2.351 -0.903 -16.824 1.00 97.56 218 GLU A O 1
ATOM 1716 N N . PRO A 1 219 ? 2.035 -1.056 -19.056 1.00 96.94 219 PRO A N 1
ATOM 1717 C CA . PRO A 1 219 ? 0.640 -1.462 -18.952 1.00 96.94 219 PRO A CA 1
ATOM 1718 C C . PRO A 1 219 ? 0.514 -2.772 -18.177 1.00 96.94 219 PRO A C 1
ATOM 1720 O O . PRO A 1 219 ? 1.230 -3.738 -18.444 1.00 96.94 219 PRO A O 1
ATOM 1723 N N . ILE A 1 220 ? -0.420 -2.841 -17.230 1.00 97.12 220 ILE A N 1
ATOM 1724 C CA . ILE A 1 220 ? -0.535 -4.002 -16.341 1.00 97.12 220 ILE A CA 1
ATOM 1725 C C . ILE A 1 220 ? -0.853 -5.288 -17.105 1.00 97.12 220 ILE A C 1
ATOM 1727 O O . ILE A 1 220 ? -0.479 -6.360 -16.639 1.00 97.12 220 ILE A O 1
ATOM 1731 N N . ILE A 1 221 ? -1.489 -5.203 -18.277 1.00 97.44 221 ILE A N 1
ATOM 1732 C CA . ILE A 1 221 ? -1.758 -6.352 -19.154 1.00 97.44 221 ILE A CA 1
ATOM 1733 C C . ILE A 1 221 ? -0.484 -7.009 -19.712 1.00 97.44 221 ILE A C 1
ATOM 1735 O O . ILE A 1 221 ? -0.493 -8.199 -20.015 1.00 97.44 221 ILE A O 1
ATOM 1739 N N . ASN A 1 222 ? 0.623 -6.268 -19.799 1.00 97.56 222 ASN A N 1
ATOM 1740 C CA . ASN A 1 222 ? 1.904 -6.769 -20.302 1.00 97.56 222 ASN A CA 1
ATOM 1741 C C . ASN A 1 222 ? 2.754 -7.445 -19.211 1.00 97.56 222 ASN A C 1
ATOM 1743 O O . ASN A 1 222 ? 3.826 -7.995 -19.490 1.00 97.56 222 ASN A O 1
ATOM 1747 N N . ILE A 1 223 ? 2.316 -7.385 -17.953 1.00 97.81 223 ILE A N 1
ATOM 1748 C CA . ILE A 1 223 ? 3.003 -8.006 -16.821 1.00 97.81 223 ILE A CA 1
ATOM 1749 C C . ILE A 1 223 ? 2.361 -9.364 -16.563 1.00 97.81 223 ILE A C 1
ATOM 1751 O O . ILE A 1 223 ? 1.158 -9.479 -16.319 1.00 97.81 223 ILE A O 1
ATOM 1755 N N . THR A 1 224 ? 3.184 -10.401 -16.643 1.00 97.25 224 THR A N 1
ATOM 1756 C CA . THR A 1 224 ? 2.760 -11.793 -16.507 1.00 97.25 224 THR A CA 1
ATOM 1757 C C . THR A 1 224 ? 2.356 -12.121 -15.070 1.00 97.25 224 THR A C 1
ATOM 1759 O O . THR A 1 224 ? 2.798 -11.484 -14.111 1.00 97.25 224 THR A O 1
ATOM 1762 N N . ASP A 1 225 ? 1.558 -13.178 -14.904 1.00 97.12 225 ASP A N 1
ATOM 1763 C CA . ASP A 1 225 ? 1.194 -13.706 -13.582 1.00 97.12 225 ASP A CA 1
ATOM 1764 C C . ASP A 1 225 ? 2.427 -14.077 -12.738 1.00 97.12 225 ASP A C 1
ATOM 1766 O O . ASP A 1 225 ? 2.413 -13.924 -11.517 1.00 97.12 225 ASP A O 1
ATOM 1770 N N . GLU A 1 226 ? 3.494 -14.562 -13.380 1.00 97.31 226 GLU A N 1
ATOM 1771 C CA . GLU A 1 226 ? 4.751 -14.917 -12.717 1.00 97.31 226 GLU A CA 1
ATOM 1772 C C . GLU A 1 226 ? 5.474 -13.673 -12.187 1.00 97.31 226 GLU A C 1
ATOM 1774 O O . GLU A 1 226 ? 5.850 -13.630 -11.013 1.00 97.31 226 GLU A O 1
ATOM 1779 N N . GLU A 1 227 ? 5.597 -12.625 -13.007 1.00 97.44 227 GLU A N 1
ATOM 1780 C CA . GLU A 1 227 ? 6.169 -11.342 -12.585 1.00 97.44 227 GLU A CA 1
ATOM 1781 C C . GLU A 1 227 ? 5.361 -10.725 -11.440 1.00 97.44 227 GLU A C 1
ATOM 1783 O O . GLU A 1 227 ? 5.942 -10.355 -10.417 1.00 97.44 227 GLU A O 1
ATOM 1788 N N . TRP A 1 228 ? 4.026 -10.699 -11.535 1.00 97.88 228 TRP A N 1
ATOM 1789 C CA . TRP A 1 228 ? 3.184 -10.241 -10.426 1.00 97.88 228 TRP A CA 1
ATOM 1790 C C . TRP A 1 228 ? 3.357 -11.091 -9.173 1.00 97.88 228 TRP A C 1
ATOM 1792 O O . TRP A 1 228 ? 3.450 -10.542 -8.075 1.00 97.88 228 TRP A O 1
ATOM 1802 N N . GLY A 1 229 ? 3.460 -12.413 -9.320 1.00 97.00 229 GLY A N 1
ATOM 1803 C CA . GLY A 1 229 ? 3.783 -13.321 -8.224 1.00 97.00 229 GLY A CA 1
ATOM 1804 C C . GLY A 1 229 ? 5.062 -12.898 -7.507 1.00 97.00 229 GLY A C 1
ATOM 1805 O O . GLY A 1 229 ? 5.047 -12.688 -6.293 1.00 97.00 229 GLY A O 1
ATOM 1806 N N . THR A 1 230 ? 6.151 -12.703 -8.251 1.00 95.44 230 THR A N 1
ATOM 1807 C CA . THR A 1 230 ? 7.437 -12.287 -7.671 1.00 95.44 230 THR A CA 1
ATOM 1808 C C . THR A 1 230 ? 7.379 -10.909 -7.007 1.00 95.44 230 THR A C 1
ATOM 1810 O O . THR A 1 230 ? 7.859 -10.768 -5.881 1.00 95.44 230 THR A O 1
ATOM 1813 N N . ILE A 1 231 ? 6.706 -9.928 -7.620 1.00 95.81 231 ILE A N 1
ATOM 1814 C CA . ILE A 1 231 ? 6.478 -8.599 -7.031 1.00 95.81 231 ILE A CA 1
ATOM 1815 C C . ILE A 1 231 ? 5.733 -8.715 -5.698 1.00 95.81 231 ILE A C 1
ATOM 1817 O O . ILE A 1 231 ? 6.163 -8.138 -4.699 1.00 95.81 231 ILE A O 1
ATOM 1821 N N . VAL A 1 232 ? 4.637 -9.478 -5.652 1.00 95.62 232 VAL A N 1
ATOM 1822 C CA . VAL A 1 232 ? 3.836 -9.652 -4.432 1.00 95.62 232 VAL A CA 1
ATOM 1823 C C . VAL A 1 232 ? 4.670 -10.300 -3.328 1.00 95.62 232 VAL A C 1
ATOM 1825 O O . VAL A 1 232 ? 4.669 -9.806 -2.200 1.00 95.62 232 VAL A O 1
ATOM 1828 N N . PHE A 1 233 ? 5.423 -11.362 -3.630 1.00 92.12 233 PHE A N 1
ATOM 1829 C CA . PHE A 1 233 ? 6.299 -12.003 -2.643 1.00 92.12 233 PHE A CA 1
ATOM 1830 C C . PHE A 1 233 ? 7.388 -11.062 -2.125 1.00 92.12 233 PHE A C 1
ATOM 1832 O O . PHE A 1 233 ? 7.622 -11.013 -0.916 1.00 92.12 233 PHE A O 1
ATOM 1839 N N . PHE A 1 234 ? 7.995 -10.262 -3.003 1.00 91.06 234 PHE A N 1
ATOM 1840 C CA . PHE A 1 234 ? 8.957 -9.248 -2.589 1.00 91.06 234 PHE A CA 1
ATOM 1841 C C . PHE A 1 234 ? 8.340 -8.235 -1.624 1.00 91.06 234 PHE A C 1
ATOM 1843 O O . PHE A 1 234 ? 8.922 -7.985 -0.573 1.00 91.06 234 PHE A O 1
ATOM 1850 N N . VAL A 1 235 ? 7.157 -7.684 -1.928 1.00 89.94 235 VAL A N 1
ATOM 1851 C CA . VAL A 1 235 ? 6.497 -6.702 -1.047 1.00 89.94 235 VAL A CA 1
ATOM 1852 C C . VAL A 1 235 ? 6.185 -7.319 0.319 1.00 89.94 235 VAL A C 1
ATOM 1854 O O . VAL A 1 235 ? 6.431 -6.683 1.343 1.00 89.94 235 VAL A O 1
ATOM 1857 N N . VAL A 1 236 ? 5.723 -8.574 0.364 1.00 87.94 236 VAL A N 1
ATOM 1858 C CA . VAL A 1 236 ? 5.520 -9.304 1.628 1.00 87.94 236 VAL A CA 1
ATOM 1859 C C . VAL A 1 236 ? 6.807 -9.357 2.448 1.00 87.94 236 VAL A C 1
ATOM 1861 O O . VAL A 1 236 ? 6.799 -9.045 3.640 1.00 87.94 236 VAL A O 1
ATOM 1864 N N . ASP A 1 237 ? 7.911 -9.778 1.838 1.00 84.00 237 ASP A N 1
ATOM 1865 C CA . ASP A 1 237 ? 9.172 -9.954 2.556 1.00 84.00 237 ASP A CA 1
ATOM 1866 C C . ASP A 1 237 ? 9.805 -8.618 2.951 1.00 84.00 237 ASP A C 1
ATOM 1868 O O . ASP A 1 237 ? 10.357 -8.493 4.047 1.00 84.00 237 ASP A O 1
ATOM 1872 N N . PHE A 1 238 ? 9.631 -7.594 2.122 1.00 83.50 238 PHE A N 1
ATOM 1873 C CA . PHE A 1 238 ? 10.037 -6.226 2.405 1.00 83.50 238 PHE A CA 1
ATOM 1874 C C . PHE A 1 238 ? 9.285 -5.646 3.613 1.00 83.50 238 PHE A C 1
ATOM 1876 O O . PHE A 1 238 ? 9.913 -5.123 4.534 1.00 83.50 238 PHE A O 1
ATOM 1883 N N . VAL A 1 239 ? 7.958 -5.808 3.675 1.00 82.25 239 VAL A N 1
ATOM 1884 C CA . VAL A 1 239 ? 7.140 -5.360 4.817 1.00 82.25 239 VAL A CA 1
ATOM 1885 C C . VAL A 1 239 ? 7.489 -6.140 6.086 1.00 82.25 239 VAL A C 1
ATOM 1887 O O . VAL A 1 239 ? 7.670 -5.535 7.144 1.00 82.25 239 VAL A O 1
ATOM 1890 N N . LYS A 1 240 ? 7.674 -7.467 6.004 1.00 81.12 240 LYS A N 1
ATOM 1891 C CA . LYS A 1 240 ? 8.150 -8.276 7.145 1.00 81.12 240 LYS A CA 1
ATOM 1892 C C . LYS A 1 240 ? 9.480 -7.771 7.686 1.00 81.12 240 LYS A C 1
ATOM 1894 O O . LYS A 1 240 ? 9.647 -7.688 8.902 1.00 81.12 240 LYS A O 1
ATOM 1899 N N . TYR A 1 241 ? 10.427 -7.497 6.792 1.00 78.75 241 TYR A N 1
ATOM 1900 C CA . TYR A 1 241 ? 11.731 -6.962 7.156 1.00 78.75 241 TYR A CA 1
ATOM 1901 C C . TYR A 1 241 ? 11.575 -5.609 7.860 1.00 78.75 241 TYR A C 1
ATOM 1903 O O . TYR A 1 241 ? 12.145 -5.410 8.931 1.00 78.75 241 TYR A O 1
ATOM 1911 N N . TRP A 1 242 ? 10.740 -4.716 7.323 1.00 76.56 242 TRP A N 1
ATOM 1912 C CA . TRP A 1 242 ? 10.514 -3.399 7.912 1.00 76.56 242 TRP A CA 1
ATOM 1913 C C . TRP A 1 242 ? 9.903 -3.478 9.314 1.00 76.56 242 TRP A C 1
ATOM 1915 O O . TRP A 1 242 ? 10.403 -2.831 10.234 1.00 76.56 242 TRP A O 1
ATOM 1925 N N . ILE A 1 243 ? 8.889 -4.328 9.510 1.00 76.44 243 ILE A N 1
ATOM 1926 C CA . ILE A 1 243 ? 8.287 -4.556 10.830 1.00 76.44 243 ILE A CA 1
ATOM 1927 C C . ILE A 1 243 ? 9.340 -5.070 11.819 1.00 76.44 243 ILE A C 1
ATOM 1929 O O . ILE A 1 243 ? 9.448 -4.527 12.913 1.00 76.44 243 ILE A O 1
ATOM 1933 N N . GLN A 1 244 ? 10.177 -6.037 11.424 1.00 72.94 244 GLN A N 1
ATOM 1934 C CA . GLN A 1 244 ? 11.256 -6.552 12.283 1.00 72.94 244 GLN A CA 1
ATOM 1935 C C . GLN A 1 244 ? 12.263 -5.461 12.665 1.00 72.94 244 GLN A C 1
ATOM 1937 O O . GLN A 1 244 ? 12.673 -5.372 13.821 1.00 72.94 244 GLN A O 1
ATOM 1942 N N . CYS A 1 245 ? 12.645 -4.596 11.720 1.00 70.44 245 CYS A N 1
ATOM 1943 C CA . CYS A 1 245 ? 13.514 -3.459 12.019 1.00 70.44 245 CYS A CA 1
ATOM 1944 C C . CYS A 1 245 ? 12.887 -2.505 13.043 1.00 70.44 245 CYS A C 1
ATOM 1946 O O . CYS A 1 245 ? 13.601 -1.986 13.901 1.00 70.44 245 CYS A O 1
ATOM 1948 N N . GLN A 1 246 ? 11.576 -2.263 12.965 1.00 71.31 246 GLN A N 1
ATOM 1949 C CA . GLN A 1 246 ? 10.877 -1.422 13.938 1.00 71.31 246 GLN A CA 1
ATOM 1950 C C . GLN A 1 246 ? 10.759 -2.115 15.299 1.00 71.31 246 GLN A C 1
ATOM 1952 O O . GLN A 1 246 ? 11.075 -1.495 16.311 1.00 71.31 246 GLN A O 1
ATOM 1957 N N . GLU A 1 247 ? 10.392 -3.399 15.341 1.00 70.25 247 GLU A N 1
ATOM 1958 C CA . GLU A 1 247 ? 10.352 -4.190 16.579 1.00 70.25 247 GLU A CA 1
ATOM 1959 C C . GLU A 1 247 ? 11.695 -4.121 17.308 1.00 70.25 247 GLU A C 1
ATOM 1961 O O . GLU A 1 247 ? 11.726 -3.746 18.475 1.00 70.25 247 GLU A O 1
ATOM 1966 N N . HIS A 1 248 ? 12.812 -4.337 16.608 1.00 67.06 248 HIS A N 1
ATOM 1967 C CA . HIS A 1 248 ? 14.147 -4.227 17.200 1.00 67.06 248 HIS A CA 1
ATOM 1968 C C . HIS A 1 248 ? 14.437 -2.819 17.741 1.00 67.06 248 HIS A C 1
ATOM 1970 O O . HIS A 1 248 ? 15.017 -2.687 18.815 1.00 67.06 248 HIS A O 1
ATOM 1976 N N . LYS A 1 249 ? 14.017 -1.751 17.046 1.00 64.00 249 LYS A N 1
ATOM 1977 C CA . LYS A 1 249 ? 14.185 -0.369 17.537 1.00 64.00 249 LYS A CA 1
ATOM 1978 C C . LYS A 1 249 ? 13.401 -0.099 18.822 1.00 64.00 249 LYS A C 1
ATOM 1980 O O . LYS A 1 249 ? 13.885 0.649 19.671 1.00 64.00 249 LYS A O 1
ATOM 1985 N N . TYR A 1 250 ? 12.201 -0.660 18.960 1.00 61.34 250 TYR A N 1
ATOM 1986 C CA . TYR A 1 250 ? 11.368 -0.472 20.152 1.00 61.34 250 TYR A CA 1
ATOM 1987 C C . TYR A 1 250 ? 11.755 -1.422 21.293 1.00 61.34 250 TYR A C 1
ATOM 1989 O O . TYR A 1 250 ? 11.742 -1.002 22.450 1.00 61.34 250 TYR A O 1
ATOM 1997 N N . GLU A 1 251 ? 12.149 -2.660 20.989 1.00 59.88 251 GLU A N 1
ATOM 1998 C CA . GLU A 1 251 ? 12.629 -3.643 21.966 1.00 59.88 251 GLU A CA 1
ATOM 1999 C C . GLU A 1 251 ? 14.019 -3.297 22.503 1.00 59.88 251 GLU A C 1
ATOM 2001 O O . GLU A 1 251 ? 14.265 -3.540 23.678 1.00 59.88 251 GLU A O 1
ATOM 2006 N N . ALA A 1 252 ? 14.889 -2.654 21.710 1.00 49.00 252 ALA A N 1
ATOM 2007 C CA . ALA A 1 252 ? 16.200 -2.143 22.134 1.00 49.00 252 ALA A CA 1
ATOM 2008 C C . ALA A 1 252 ? 16.132 -0.843 22.964 1.00 49.00 252 ALA A C 1
ATOM 2010 O O . ALA A 1 252 ? 17.160 -0.212 23.213 1.00 49.00 252 ALA A O 1
ATOM 2011 N N . ARG A 1 253 ? 14.942 -0.453 23.448 1.00 45.31 253 ARG A N 1
ATOM 2012 C CA . ARG A 1 253 ? 14.773 0.586 24.476 1.00 45.31 253 ARG A CA 1
ATOM 2013 C C . ARG A 1 253 ? 14.743 0.061 25.935 1.00 45.31 253 ARG A C 1
ATOM 2015 O O . ARG A 1 253 ? 13.904 0.528 26.707 1.00 45.31 253 ARG A O 1
ATOM 2022 N N . PRO A 1 254 ? 15.659 -0.809 26.409 1.00 40.47 254 PRO A N 1
ATOM 2023 C CA . PRO A 1 254 ? 16.255 -0.672 27.734 1.00 40.47 254 PRO A CA 1
ATOM 2024 C C . PRO A 1 254 ? 17.457 0.294 27.642 1.00 40.47 254 PRO A C 1
ATOM 2026 O O . PRO A 1 254 ? 17.959 0.555 26.547 1.00 40.47 254 PRO A O 1
ATOM 2029 N N . PRO A 1 255 ? 17.936 0.871 28.759 1.00 40.75 255 PRO A N 1
ATOM 2030 C CA . PRO A 1 255 ? 19.042 1.817 28.714 1.00 40.75 255 PRO A CA 1
ATOM 2031 C C . PRO A 1 255 ? 20.299 1.092 28.225 1.00 40.75 255 PRO A C 1
ATOM 2033 O O . PRO A 1 255 ? 20.710 0.109 28.830 1.00 40.75 255 PRO A O 1
ATOM 2036 N N . ILE A 1 256 ? 20.854 1.580 27.114 1.00 49.91 256 ILE A N 1
ATOM 2037 C CA . ILE A 1 256 ? 22.235 1.422 26.638 1.00 49.91 256 ILE A CA 1
ATOM 2038 C C . ILE A 1 256 ? 22.965 0.198 27.213 1.00 49.91 256 ILE A C 1
ATOM 2040 O O . ILE A 1 256 ? 23.560 0.265 28.284 1.00 49.91 256 ILE A O 1
ATOM 2044 N N . ASN A 1 257 ? 23.049 -0.867 26.422 1.00 41.12 257 ASN A N 1
ATOM 2045 C CA . ASN A 1 257 ? 24.297 -1.612 26.306 1.00 41.12 257 ASN A CA 1
ATOM 2046 C C . ASN A 1 257 ? 24.494 -1.973 24.835 1.00 41.12 257 ASN A C 1
ATOM 2048 O O . ASN A 1 257 ? 23.846 -2.865 24.296 1.00 41.12 257 ASN A O 1
ATOM 2052 N N . LYS A 1 258 ? 25.361 -1.194 24.178 1.00 49.22 258 LYS A N 1
ATOM 2053 C CA . LYS A 1 258 ? 25.882 -1.481 22.843 1.00 49.22 258 LYS A CA 1
ATOM 2054 C C . LYS A 1 258 ? 26.769 -2.717 22.958 1.00 49.22 258 LYS A C 1
ATOM 2056 O O . LYS A 1 258 ? 27.882 -2.626 23.464 1.00 49.22 258 LYS A O 1
ATOM 2061 N N . GLY A 1 259 ? 26.256 -3.848 22.513 1.00 47.75 259 GLY A N 1
ATOM 2062 C CA . GLY A 1 259 ? 27.015 -5.075 22.360 1.00 47.75 259 GLY A CA 1
ATOM 2063 C C . GLY A 1 259 ? 26.295 -5.929 21.342 1.00 47.75 259 GLY A C 1
ATOM 2064 O O . GLY A 1 259 ? 25.348 -6.611 21.703 1.00 47.75 259 GLY A O 1
ATOM 2065 N N . ASP A 1 260 ? 26.689 -5.739 20.085 1.00 55.34 260 ASP A N 1
ATOM 2066 C CA . ASP A 1 260 ? 26.597 -6.659 18.955 1.00 55.34 260 ASP A CA 1
ATOM 2067 C C . ASP A 1 260 ? 25.509 -7.734 19.024 1.00 55.34 260 ASP A C 1
ATOM 2069 O O . ASP A 1 260 ? 25.698 -8.760 19.664 1.00 55.34 260 ASP A O 1
ATOM 2073 N N . ASP A 1 261 ? 24.428 -7.554 18.258 1.00 45.72 261 ASP A N 1
ATOM 2074 C CA . ASP A 1 261 ? 23.735 -8.710 17.698 1.00 45.72 261 ASP A CA 1
ATOM 2075 C C . ASP A 1 261 ? 23.065 -8.409 16.351 1.00 45.72 261 ASP A C 1
ATOM 2077 O O . ASP A 1 261 ? 22.482 -7.354 16.092 1.00 45.72 261 ASP A O 1
ATOM 2081 N N . PHE A 1 262 ? 23.248 -9.376 15.462 1.00 46.22 262 PHE A N 1
ATOM 2082 C CA . PHE A 1 262 ? 23.156 -9.308 14.013 1.00 46.22 262 PHE A CA 1
ATOM 2083 C C . PHE A 1 262 ? 21.762 -8.920 13.498 1.00 46.22 262 PHE A C 1
ATOM 2085 O O . PHE A 1 262 ? 20.799 -9.684 13.603 1.00 46.22 262 PHE A O 1
ATOM 2092 N N . LEU A 1 263 ? 21.667 -7.781 12.805 1.00 48.12 263 LEU A N 1
ATOM 2093 C CA . LEU A 1 263 ? 20.592 -7.589 11.833 1.00 48.12 263 LEU A CA 1
ATOM 2094 C C . LEU A 1 263 ? 20.762 -8.642 10.730 1.00 48.12 263 LEU A C 1
ATOM 2096 O O . LEU A 1 263 ? 21.842 -8.785 10.155 1.00 48.12 263 LEU A O 1
ATOM 2100 N N . LYS A 1 264 ? 19.692 -9.391 10.445 1.00 47.56 264 LYS A N 1
ATOM 2101 C CA . LYS A 1 264 ? 19.639 -10.341 9.325 1.00 47.56 264 LYS A CA 1
ATOM 2102 C C . LYS A 1 264 ? 20.075 -9.665 8.017 1.00 47.56 264 LYS A C 1
ATOM 2104 O O . LYS A 1 264 ? 19.868 -8.456 7.875 1.00 47.56 264 LYS A O 1
ATOM 2109 N N . PRO A 1 265 ? 20.630 -10.426 7.051 1.00 44.31 265 PRO A N 1
ATOM 2110 C CA . PRO A 1 265 ? 20.983 -9.876 5.750 1.00 44.31 265 PRO A CA 1
ATOM 2111 C C . PRO A 1 265 ? 19.769 -9.162 5.151 1.00 44.31 265 PRO A C 1
ATOM 2113 O O . PRO A 1 265 ? 18.669 -9.716 5.084 1.00 44.31 265 PRO A O 1
ATOM 2116 N N . ARG A 1 266 ? 19.979 -7.893 4.793 1.00 53.44 266 ARG A N 1
ATOM 2117 C CA . ARG A 1 266 ? 18.963 -7.037 4.182 1.00 53.44 266 ARG A CA 1
ATOM 2118 C C . ARG A 1 266 ? 18.536 -7.679 2.856 1.00 53.44 266 ARG A C 1
ATOM 2120 O O . ARG A 1 266 ? 19.405 -8.223 2.170 1.00 53.44 266 ARG A O 1
ATOM 2127 N N . PRO A 1 267 ? 17.250 -7.621 2.464 1.00 49.38 267 PRO A N 1
ATOM 2128 C CA . PRO A 1 267 ? 16.883 -7.974 1.100 1.00 49.38 267 PRO A CA 1
ATOM 2129 C C . PRO A 1 267 ? 17.745 -7.136 0.152 1.00 49.38 267 PRO A C 1
ATOM 2131 O O . PRO A 1 267 ? 17.972 -5.955 0.413 1.00 49.38 267 PRO A O 1
ATOM 2134 N N . GLU A 1 268 ? 18.266 -7.736 -0.914 1.00 50.00 268 GLU A N 1
ATOM 2135 C CA . GLU A 1 268 ? 19.023 -7.011 -1.935 1.00 50.00 268 GLU A CA 1
ATOM 2136 C C . GLU A 1 268 ? 18.071 -6.067 -2.687 1.00 50.00 268 GLU A C 1
ATOM 2138 O O . GLU A 1 268 ? 17.541 -6.422 -3.744 1.00 50.00 268 GLU A O 1
ATOM 2143 N N . THR A 1 269 ? 17.784 -4.900 -2.107 1.00 48.78 269 THR A N 1
ATOM 2144 C CA . THR A 1 269 ? 16.956 -3.847 -2.704 1.00 48.78 269 THR A CA 1
ATOM 2145 C C . THR A 1 269 ? 17.842 -2.805 -3.357 1.00 48.78 269 THR A C 1
ATOM 2147 O O . THR A 1 269 ? 19.037 -2.693 -3.065 1.00 48.78 269 THR A O 1
ATOM 2150 N N . ALA A 1 270 ? 17.283 -2.096 -4.326 1.00 47.09 270 ALA A N 1
ATOM 2151 C CA . ALA A 1 270 ? 18.090 -1.524 -5.383 1.00 47.09 270 ALA A CA 1
ATOM 2152 C C . ALA A 1 270 ? 17.778 -0.010 -5.591 1.00 47.09 270 ALA A C 1
ATOM 2154 O O . ALA A 1 270 ? 18.628 0.731 -6.087 1.00 47.09 270 ALA A O 1
ATOM 2155 N N . LEU A 1 271 ? 16.659 0.502 -5.053 1.00 49.75 271 LEU A N 1
ATOM 2156 C CA . LEU A 1 271 ? 16.324 1.930 -4.888 1.00 49.75 271 LEU A CA 1
ATOM 2157 C C . LEU A 1 271 ? 16.215 2.305 -3.403 1.00 49.75 271 LEU A C 1
ATOM 2159 O O . LEU A 1 271 ? 15.198 2.807 -2.937 1.00 49.75 271 LEU A O 1
ATOM 2163 N N . TYR A 1 272 ? 17.294 2.048 -2.676 1.00 47.84 272 TYR A N 1
ATOM 2164 C CA . TYR A 1 272 ? 17.440 2.138 -1.225 1.00 47.84 272 TYR A CA 1
ATOM 2165 C C . TYR A 1 272 ? 16.887 3.454 -0.604 1.00 47.84 272 TYR A C 1
ATOM 2167 O O . TYR A 1 272 ? 17.599 4.431 -0.403 1.00 47.84 272 TYR A O 1
ATOM 2175 N N . TYR A 1 273 ? 15.589 3.451 -0.294 1.00 48.09 273 TYR A N 1
ATOM 2176 C CA . TYR A 1 273 ? 14.808 4.359 0.561 1.00 48.09 273 TYR A CA 1
ATOM 2177 C C . TYR A 1 273 ? 15.030 5.885 0.454 1.00 48.09 273 TYR A C 1
ATOM 2179 O O . TYR A 1 273 ? 15.876 6.481 1.124 1.00 48.09 273 TYR A O 1
ATOM 2187 N N . LEU A 1 274 ? 14.116 6.546 -0.266 1.00 35.75 274 LEU A N 1
ATOM 2188 C CA . LEU A 1 274 ? 13.831 7.978 -0.150 1.00 3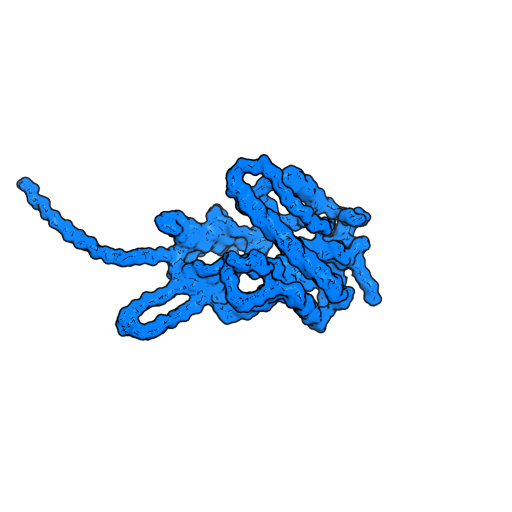5.75 274 LEU A CA 1
ATOM 2189 C C . LEU A 1 274 ? 12.858 8.256 1.023 1.00 35.75 274 LEU A C 1
ATOM 2191 O O . LEU A 1 274 ? 11.687 7.889 0.971 1.00 35.75 274 LEU A O 1
ATOM 2195 N N . ASP A 1 275 ? 13.375 8.967 2.035 1.00 38.19 275 ASP A N 1
ATOM 2196 C CA . ASP A 1 275 ? 12.845 10.284 2.451 1.00 38.19 275 ASP A CA 1
ATOM 2197 C C . ASP A 1 275 ? 11.658 10.406 3.445 1.00 38.19 275 ASP A C 1
ATOM 2199 O O . ASP A 1 275 ? 10.768 11.192 3.153 1.00 38.19 275 ASP A O 1
ATOM 2203 N N . LYS A 1 276 ? 11.617 9.769 4.646 1.00 39.31 276 LYS A N 1
ATOM 2204 C CA . LYS A 1 276 ? 10.899 10.439 5.786 1.00 39.31 276 LYS A CA 1
ATOM 2205 C C . LYS A 1 276 ? 10.998 9.951 7.240 1.00 39.31 276 LYS A C 1
ATOM 2207 O O . LYS A 1 276 ? 10.658 10.731 8.117 1.00 39.31 276 LYS A O 1
ATOM 2212 N N . TYR A 1 277 ? 11.419 8.733 7.574 1.00 41.22 277 TYR A N 1
ATOM 2213 C CA . TYR A 1 277 ? 11.248 8.255 8.969 1.00 41.22 277 TYR A CA 1
ATOM 2214 C C . TYR A 1 277 ? 12.447 8.485 9.911 1.00 41.22 277 TYR A C 1
ATOM 2216 O O . TYR A 1 277 ? 12.596 7.780 10.908 1.00 41.22 277 TYR A O 1
ATOM 2224 N N . SER A 1 278 ? 13.293 9.482 9.627 1.00 39.47 278 SER A N 1
ATOM 2225 C CA . SER A 1 278 ? 14.325 9.963 10.565 1.00 39.47 278 SER A CA 1
ATOM 2226 C C . SER A 1 278 ? 13.771 10.853 11.684 1.00 39.47 278 SER A C 1
ATOM 2228 O O . SER A 1 278 ? 14.480 11.084 12.659 1.00 39.47 278 SER A O 1
ATOM 2230 N N . ASP A 1 279 ? 12.521 11.315 11.585 1.00 38.16 279 ASP A N 1
ATOM 2231 C CA . ASP A 1 279 ? 11.945 12.252 12.562 1.00 38.16 279 ASP A CA 1
ATOM 2232 C C . ASP A 1 279 ? 11.336 11.566 13.795 1.00 38.16 279 ASP A C 1
ATOM 2234 O O . ASP A 1 279 ? 11.049 12.226 14.791 1.00 38.16 279 ASP A O 1
ATOM 2238 N N . VAL A 1 280 ? 11.262 10.229 13.817 1.00 36.88 280 VAL A N 1
ATOM 2239 C CA . VAL A 1 280 ? 10.832 9.462 15.001 1.00 36.88 280 VAL A CA 1
ATOM 2240 C C . VAL A 1 280 ? 11.996 9.282 15.999 1.00 36.88 280 VAL A C 1
ATOM 2242 O O . VAL A 1 280 ? 12.379 8.174 16.372 1.00 36.88 280 VAL A O 1
ATOM 2245 N N . GLY A 1 281 ? 12.608 10.398 16.409 1.00 33.28 281 GLY A N 1
ATOM 2246 C CA . GLY A 1 281 ? 13.344 10.565 17.672 1.00 33.28 281 GLY A CA 1
ATOM 2247 C C . GLY A 1 281 ? 14.541 9.650 17.977 1.00 33.28 281 GLY A C 1
ATOM 2248 O O . GLY A 1 281 ? 14.837 9.445 19.154 1.00 33.28 281 GLY A O 1
ATOM 2249 N N . GLY A 1 282 ? 15.230 9.088 16.980 1.00 41.41 282 GLY A N 1
ATOM 2250 C CA . GLY A 1 282 ? 16.461 8.314 17.186 1.00 41.41 282 GLY A CA 1
ATOM 2251 C C . GLY A 1 282 ? 17.623 8.867 16.366 1.00 41.41 282 GLY A C 1
ATOM 2252 O O . GLY A 1 282 ? 17.491 9.029 15.156 1.00 41.41 282 GLY A O 1
ATOM 2253 N N . GLU A 1 283 ? 18.771 9.136 16.997 1.00 41.75 283 GLU A N 1
ATOM 2254 C CA . GLU A 1 283 ? 19.997 9.456 16.258 1.00 41.75 283 GLU A CA 1
ATOM 2255 C C . GLU A 1 283 ? 20.348 8.289 15.323 1.00 41.75 283 GLU A C 1
ATOM 2257 O O . GLU A 1 283 ? 20.572 7.162 15.768 1.00 41.75 283 GLU A O 1
ATOM 2262 N N . MET A 1 284 ? 20.385 8.545 14.013 1.00 44.38 284 MET A N 1
ATOM 2263 C CA . MET A 1 284 ? 20.884 7.567 13.046 1.00 44.38 284 MET A CA 1
ATOM 2264 C C . MET A 1 284 ? 22.350 7.232 13.336 1.00 44.38 284 MET A C 1
ATOM 2266 O O . MET A 1 284 ? 23.147 8.130 13.626 1.00 44.38 284 MET A O 1
ATOM 2270 N N . SER A 1 285 ? 22.717 5.956 13.181 1.00 53.53 285 SER A N 1
ATOM 2271 C CA . SER A 1 285 ? 24.123 5.547 13.192 1.00 53.53 285 SER A CA 1
ATOM 2272 C C . SER A 1 285 ? 24.892 6.254 12.069 1.00 53.53 285 SER A C 1
ATOM 2274 O O . SER A 1 285 ? 24.316 6.626 11.043 1.00 53.53 285 SER A O 1
ATOM 2276 N N . ASP A 1 286 ? 26.199 6.455 12.232 1.00 53.34 286 ASP A N 1
ATOM 2277 C CA . ASP A 1 286 ? 27.004 7.121 11.203 1.00 53.34 286 ASP A CA 1
ATOM 2278 C C . ASP A 1 286 ? 27.133 6.275 9.917 1.00 53.34 286 ASP A C 1
ATOM 2280 O O . ASP A 1 286 ? 27.242 6.837 8.823 1.00 53.34 286 ASP A O 1
ATOM 2284 N N . GLU A 1 287 ? 27.025 4.941 10.007 1.00 44.38 287 GLU A N 1
ATOM 2285 C CA . GLU A 1 287 ? 26.840 4.062 8.842 1.00 44.38 287 GLU A CA 1
ATOM 2286 C C . GLU A 1 287 ? 25.507 4.331 8.132 1.00 44.38 287 GLU A C 1
ATOM 2288 O O . GLU A 1 287 ? 25.488 4.510 6.911 1.00 44.38 287 GLU A O 1
ATOM 2293 N N . ASP A 1 288 ? 24.398 4.414 8.871 1.00 44.91 288 ASP A N 1
ATOM 2294 C CA . ASP A 1 288 ? 23.087 4.694 8.282 1.00 44.91 288 ASP A CA 1
ATOM 2295 C C . ASP A 1 288 ? 23.034 6.116 7.708 1.00 44.91 288 ASP A C 1
ATOM 2297 O O . ASP A 1 288 ? 22.421 6.315 6.664 1.00 44.91 288 ASP A O 1
ATOM 2301 N N . LYS A 1 289 ? 23.745 7.094 8.297 1.00 46.50 289 LYS A N 1
ATOM 2302 C CA . LYS A 1 289 ? 23.921 8.446 7.727 1.00 46.50 289 LYS A CA 1
ATOM 2303 C C . LYS A 1 289 ? 24.718 8.432 6.423 1.00 46.50 289 LYS A C 1
ATOM 2305 O O . LYS A 1 289 ? 24.366 9.176 5.506 1.00 46.50 289 LYS A O 1
ATOM 2310 N N . LYS A 1 290 ? 25.768 7.607 6.306 1.00 45.03 290 LYS A N 1
ATOM 2311 C CA . LYS A 1 290 ? 26.557 7.444 5.064 1.00 45.03 290 LYS A CA 1
ATOM 2312 C C . LYS A 1 290 ? 25.745 6.787 3.951 1.00 45.03 290 LYS A C 1
ATOM 2314 O O . LYS A 1 290 ? 25.787 7.233 2.806 1.00 45.03 290 LYS A O 1
ATOM 2319 N N . ILE A 1 291 ? 24.976 5.762 4.297 1.00 42.28 291 ILE A N 1
ATOM 2320 C CA . ILE A 1 291 ? 24.018 5.107 3.404 1.00 42.28 291 ILE A CA 1
ATOM 2321 C C . ILE A 1 291 ? 22.949 6.136 2.975 1.00 42.28 291 ILE A C 1
ATOM 2323 O O . ILE A 1 291 ? 22.760 6.377 1.786 1.00 42.28 291 ILE A O 1
ATOM 2327 N N . TRP A 1 292 ? 22.355 6.868 3.918 1.00 41.59 292 TRP A N 1
ATOM 2328 C CA . TRP A 1 292 ? 21.359 7.929 3.693 1.00 41.59 292 TRP A CA 1
ATOM 2329 C C . TRP A 1 292 ? 21.826 9.079 2.787 1.00 41.59 292 TRP A C 1
ATOM 2331 O O . TRP A 1 292 ? 21.094 9.508 1.891 1.00 41.59 292 TRP A O 1
ATOM 2341 N N . THR A 1 293 ? 23.057 9.571 2.969 1.00 41.78 293 THR A N 1
ATOM 2342 C CA . THR A 1 293 ? 23.632 10.615 2.096 1.00 41.78 293 THR A CA 1
ATOM 2343 C C . THR A 1 293 ? 23.966 10.103 0.701 1.00 41.78 293 THR A C 1
ATOM 2345 O O . THR A 1 293 ? 23.971 10.898 -0.241 1.00 41.78 293 THR A O 1
ATOM 2348 N N . GLN A 1 294 ? 24.214 8.801 0.535 1.00 39.81 294 GLN A N 1
ATOM 2349 C CA . GLN A 1 294 ? 24.361 8.219 -0.793 1.00 39.81 294 GLN A CA 1
ATOM 2350 C C . GLN A 1 294 ? 23.020 8.163 -1.529 1.00 39.81 294 GLN A C 1
ATOM 2352 O O . GLN A 1 294 ? 22.979 8.568 -2.686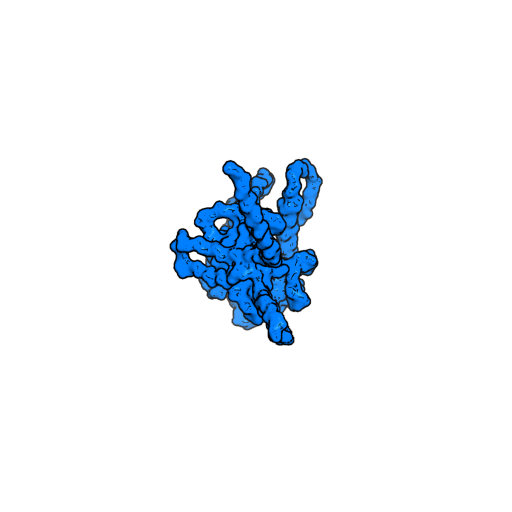 1.00 39.81 294 GLN A O 1
ATOM 2357 N N . TYR A 1 295 ? 21.929 7.727 -0.896 1.00 43.97 295 TYR A N 1
ATOM 2358 C CA . TYR A 1 295 ? 20.681 7.410 -1.608 1.00 43.97 295 TYR A CA 1
ATOM 2359 C C . TYR A 1 295 ? 19.738 8.580 -1.883 1.00 43.97 295 TYR A C 1
ATOM 2361 O O . TYR A 1 295 ? 19.173 8.646 -2.971 1.00 43.97 295 TYR A O 1
ATOM 2369 N N . SER A 1 296 ? 19.690 9.584 -1.006 1.00 43.78 296 SER A N 1
ATOM 2370 C CA . SER A 1 296 ? 19.032 10.873 -1.295 1.00 43.78 296 SER A CA 1
ATOM 2371 C C . SER A 1 296 ? 19.689 11.652 -2.455 1.00 43.78 296 SER A C 1
ATOM 2373 O O . SER A 1 296 ? 19.167 12.672 -2.903 1.00 43.78 296 SER A O 1
ATOM 2375 N N . ARG A 1 297 ? 20.840 11.178 -2.963 1.00 51.84 297 ARG A N 1
ATOM 2376 C CA . ARG A 1 297 ? 21.650 11.826 -4.005 1.00 51.84 297 ARG A CA 1
ATOM 2377 C C . ARG A 1 297 ? 22.052 10.922 -5.167 1.00 51.84 297 ARG A C 1
ATOM 2379 O O . ARG A 1 297 ? 22.756 11.412 -6.057 1.00 51.84 297 ARG A O 1
ATOM 2386 N N . ARG A 1 298 ? 21.662 9.638 -5.204 1.00 60.69 298 ARG A N 1
ATOM 2387 C CA . ARG A 1 298 ? 22.034 8.772 -6.335 1.00 60.69 298 ARG A CA 1
ATOM 2388 C C . ARG A 1 298 ? 21.237 9.194 -7.561 1.00 60.69 298 ARG A C 1
ATOM 2390 O O . ARG A 1 298 ? 20.163 8.687 -7.847 1.00 60.69 298 ARG A O 1
ATOM 2397 N N . LYS A 1 299 ? 21.832 10.112 -8.320 1.00 75.81 299 LYS A N 1
ATOM 2398 C CA . LYS A 1 299 ? 21.416 10.431 -9.682 1.00 75.81 299 LYS A CA 1
ATOM 2399 C C . LYS A 1 299 ? 21.580 9.231 -10.611 1.00 75.81 299 LYS A C 1
ATOM 2401 O O . LYS A 1 299 ? 21.044 9.295 -11.701 1.00 75.81 299 LYS A O 1
ATOM 2406 N N . ASN A 1 300 ? 22.281 8.168 -10.195 1.00 85.00 300 ASN A N 1
ATOM 2407 C CA . ASN A 1 300 ? 22.645 7.030 -11.032 1.00 85.00 300 ASN A CA 1
ATOM 2408 C C . ASN A 1 300 ? 22.182 5.687 -10.438 1.00 85.00 300 ASN A C 1
ATOM 2410 O O . ASN A 1 300 ? 22.226 5.473 -9.226 1.00 85.00 300 ASN A O 1
ATOM 2414 N N . CYS A 1 301 ? 21.795 4.770 -11.318 1.00 83.38 301 CYS A N 1
ATOM 2415 C CA . CYS A 1 301 ? 21.358 3.409 -11.042 1.00 83.38 301 CYS A CA 1
ATOM 2416 C C . CYS A 1 301 ? 22.471 2.557 -10.432 1.00 83.38 301 CYS A C 1
ATOM 2418 O O . CYS A 1 301 ? 23.606 2.569 -10.902 1.00 83.38 301 CYS A O 1
ATOM 2420 N N . VAL A 1 302 ? 22.138 1.755 -9.422 1.00 80.25 302 VAL A N 1
ATOM 2421 C CA . VAL A 1 302 ? 23.114 0.887 -8.747 1.00 80.25 302 VAL A CA 1
ATOM 2422 C C . VAL A 1 302 ? 23.566 -0.303 -9.599 1.00 80.25 302 VAL A C 1
ATOM 2424 O O . VAL A 1 302 ? 24.672 -0.789 -9.399 1.00 80.25 302 VAL A O 1
ATOM 2427 N N . ASN A 1 303 ? 22.749 -0.730 -10.568 1.00 83.69 303 ASN A N 1
ATOM 2428 C CA . ASN A 1 303 ? 23.045 -1.882 -11.423 1.00 83.69 303 ASN A CA 1
ATOM 2429 C C . ASN A 1 303 ? 23.871 -1.498 -12.658 1.00 83.69 303 ASN A C 1
ATOM 2431 O O . ASN A 1 303 ? 24.782 -2.223 -13.040 1.00 83.69 303 ASN A O 1
ATOM 2435 N N . CYS A 1 304 ? 23.556 -0.366 -13.296 1.00 88.50 304 CYS A N 1
ATOM 2436 C CA . CYS A 1 304 ? 24.147 0.013 -14.588 1.00 88.50 304 CYS A CA 1
ATOM 2437 C C . CYS A 1 304 ? 24.747 1.426 -14.628 1.00 88.50 304 CYS A C 1
ATOM 2439 O O . CYS A 1 304 ? 25.208 1.864 -15.678 1.00 88.50 304 CYS A O 1
ATOM 2441 N N . ASN A 1 305 ? 24.717 2.165 -13.514 1.00 86.81 305 ASN A N 1
ATOM 2442 C CA . ASN A 1 305 ? 25.210 3.541 -13.391 1.00 86.81 305 ASN A CA 1
ATOM 2443 C C . ASN A 1 305 ? 24.522 4.587 -14.304 1.00 86.81 305 ASN A C 1
ATOM 2445 O O . ASN A 1 305 ? 24.942 5.742 -14.330 1.00 86.81 305 ASN A O 1
ATOM 2449 N N . ALA A 1 306 ? 23.454 4.226 -15.024 1.00 89.25 306 ALA A N 1
ATOM 2450 C CA . ALA A 1 306 ? 22.664 5.163 -15.826 1.00 89.25 306 ALA A CA 1
ATOM 2451 C C . ALA A 1 306 ? 21.897 6.159 -14.950 1.00 89.25 306 ALA A C 1
ATOM 2453 O O . ALA A 1 306 ? 21.528 5.829 -13.825 1.00 89.25 306 ALA A O 1
ATOM 2454 N N . VAL A 1 307 ? 21.605 7.351 -15.471 1.00 88.94 307 VAL A N 1
ATOM 2455 C CA . VAL A 1 307 ? 20.880 8.380 -14.715 1.00 88.94 307 VAL A CA 1
ATOM 2456 C C . VAL A 1 307 ? 19.454 7.912 -14.388 1.00 88.94 307 VAL A C 1
ATOM 2458 O O . VAL A 1 307 ? 18.732 7.458 -15.272 1.00 88.94 307 VAL A O 1
ATOM 2461 N N . ILE A 1 308 ? 19.056 8.012 -13.118 1.00 87.81 308 ILE A N 1
ATOM 2462 C CA . ILE A 1 308 ? 17.691 7.761 -12.646 1.00 87.81 308 ILE A CA 1
ATOM 2463 C C . ILE A 1 308 ? 16.785 8.886 -13.135 1.00 87.81 308 ILE A C 1
ATOM 2465 O O . ILE A 1 308 ? 17.094 10.069 -12.982 1.00 87.81 308 ILE A O 1
ATOM 2469 N N . VAL A 1 309 ? 15.651 8.498 -13.702 1.00 89.75 309 VAL A N 1
ATOM 2470 C CA . VAL A 1 309 ? 14.637 9.402 -14.234 1.00 89.75 309 VAL A CA 1
ATOM 2471 C C . VAL A 1 309 ? 13.481 9.489 -13.247 1.00 89.75 309 VAL A C 1
ATOM 2473 O O . VAL A 1 309 ? 13.159 8.527 -12.548 1.00 89.75 309 VAL A O 1
ATOM 2476 N N . GLN A 1 310 ? 12.863 10.664 -13.182 1.00 88.94 310 GLN A N 1
ATOM 2477 C CA . GLN A 1 310 ? 11.622 10.893 -12.456 1.00 88.94 310 GLN A CA 1
ATOM 2478 C C . GLN A 1 310 ? 10.481 11.036 -13.466 1.00 88.94 310 GLN A C 1
ATOM 2480 O O . GLN A 1 310 ? 10.587 11.824 -14.402 1.00 88.94 310 GLN A O 1
ATOM 2485 N N . THR A 1 311 ? 9.385 10.323 -13.240 1.00 90.31 311 THR A N 1
ATOM 2486 C CA . THR A 1 311 ? 8.107 10.507 -13.940 1.00 90.31 311 THR A CA 1
ATOM 2487 C C . THR A 1 311 ? 6.993 10.798 -12.929 1.00 90.31 311 THR A C 1
ATOM 2489 O O . THR A 1 311 ? 7.213 10.739 -11.713 1.00 90.31 311 THR A O 1
ATOM 2492 N N . MET A 1 312 ? 5.810 11.148 -13.422 1.00 87.88 312 MET A N 1
ATOM 2493 C CA . MET A 1 312 ? 4.597 11.344 -12.632 1.00 87.88 312 MET A CA 1
ATOM 2494 C C . MET A 1 312 ? 3.592 10.262 -13.030 1.00 87.88 312 MET A C 1
ATOM 2496 O O . MET A 1 312 ? 3.196 10.184 -14.186 1.0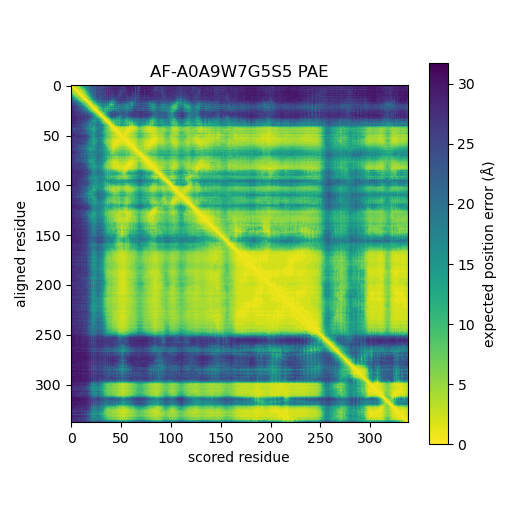0 87.88 312 MET A O 1
ATOM 2500 N N . ASN A 1 313 ? 3.200 9.414 -12.080 1.00 84.81 313 ASN A N 1
ATOM 2501 C CA . ASN A 1 313 ? 2.183 8.382 -12.285 1.00 84.81 313 ASN A CA 1
ATOM 2502 C C . ASN A 1 313 ? 0.941 8.702 -11.454 1.00 84.81 313 ASN A C 1
ATOM 2504 O O . ASN A 1 313 ? 1.076 9.099 -10.294 1.00 84.81 313 ASN A O 1
ATOM 2508 N N . GLY A 1 314 ? -0.251 8.498 -12.017 1.00 70.31 314 GLY A N 1
ATOM 2509 C CA . GLY A 1 314 ? -1.519 8.623 -11.292 1.00 70.31 314 GLY A CA 1
ATOM 2510 C C . GLY A 1 314 ? -1.724 7.547 -10.214 1.00 70.31 314 GLY A C 1
ATOM 2511 O O . GLY A 1 314 ? -0.933 6.609 -10.084 1.00 70.31 314 GLY A O 1
ATOM 2512 N N . GLY A 1 315 ? -2.806 7.682 -9.435 1.00 61.97 315 GLY A N 1
ATOM 2513 C CA . GLY A 1 315 ? -3.420 6.523 -8.770 1.00 61.97 315 GLY A CA 1
ATOM 2514 C C . GLY A 1 315 ? -3.140 6.267 -7.288 1.00 61.97 315 GLY A C 1
ATOM 2515 O O . GLY A 1 315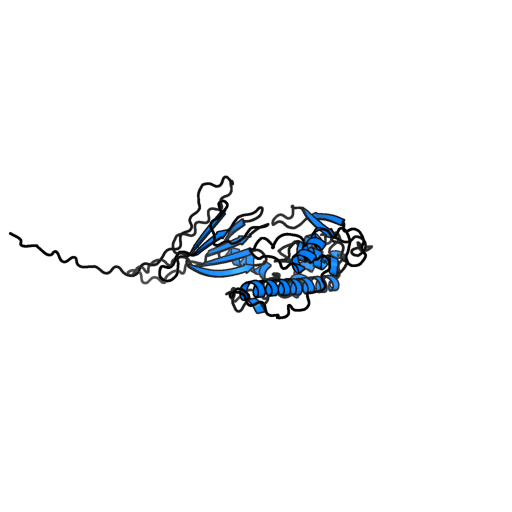 ? -3.153 5.119 -6.856 1.00 61.97 315 GLY A O 1
ATOM 2516 N N . GLY A 1 316 ? -2.901 7.293 -6.465 1.00 52.78 316 GLY A N 1
ATOM 2517 C CA . GLY A 1 316 ? -2.618 7.074 -5.032 1.00 52.78 316 GLY A CA 1
ATOM 2518 C C . GLY A 1 316 ? -3.647 7.576 -4.016 1.00 52.78 316 GLY A C 1
ATOM 2519 O O . GLY A 1 316 ? -3.466 7.335 -2.821 1.00 52.78 316 GLY A O 1
ATOM 2520 N N . GLY A 1 317 ? -4.666 8.325 -4.437 1.00 52.38 317 GLY A N 1
ATOM 2521 C CA . GLY A 1 317 ? -5.693 8.874 -3.543 1.00 52.38 317 GLY A CA 1
ATOM 2522 C C . GLY A 1 317 ? -6.973 8.041 -3.559 1.00 52.38 317 GLY A C 1
ATOM 2523 O O . GLY A 1 317 ? -7.236 7.335 -4.526 1.00 52.38 317 GLY A O 1
ATOM 2524 N N . SER A 1 318 ? -7.827 8.192 -2.545 1.00 46.25 318 SER A N 1
ATOM 2525 C CA . SER A 1 318 ? -9.194 7.636 -2.540 1.00 46.25 318 SER A CA 1
ATOM 2526 C C . SER A 1 318 ? -10.064 8.107 -3.720 1.00 46.25 318 SER A C 1
ATOM 2528 O O . SER A 1 318 ? -11.140 7.558 -3.923 1.00 46.25 318 SER A O 1
ATOM 2530 N N . GLY A 1 319 ? -9.599 9.094 -4.499 1.00 49.47 319 GLY A N 1
ATOM 2531 C CA . GLY A 1 319 ? -10.203 9.538 -5.758 1.00 49.47 319 GLY A CA 1
ATOM 2532 C C . GLY A 1 319 ? -9.347 9.330 -7.016 1.00 49.47 319 GLY A C 1
ATOM 2533 O O . GLY A 1 319 ? -9.743 9.811 -8.067 1.00 49.47 319 GLY A O 1
ATOM 2534 N N . GLY A 1 320 ? -8.176 8.682 -6.944 1.00 53.31 320 GLY A N 1
ATOM 2535 C CA . GLY A 1 320 ? -7.347 8.356 -8.122 1.00 53.31 320 GLY A CA 1
ATOM 2536 C C . GLY A 1 320 ? -6.667 9.528 -8.856 1.00 53.31 320 GLY A C 1
ATOM 2537 O O . GLY A 1 320 ? -5.821 9.287 -9.708 1.00 53.31 320 GLY A O 1
ATOM 2538 N N . THR A 1 321 ? -6.959 10.788 -8.518 1.00 55.88 321 THR A N 1
ATOM 2539 C CA . THR A 1 321 ? -6.543 11.958 -9.320 1.00 55.88 321 THR A CA 1
ATOM 2540 C C . THR A 1 321 ? -5.169 12.546 -8.994 1.00 55.88 321 THR A C 1
ATOM 2542 O O . THR A 1 321 ? -4.697 13.408 -9.728 1.00 55.88 321 THR A O 1
ATOM 2545 N N . GLU A 1 322 ? -4.531 12.160 -7.887 1.00 73.44 322 GLU A N 1
ATOM 2546 C CA . GLU A 1 322 ? -3.239 12.744 -7.505 1.00 73.44 322 GLU A CA 1
ATOM 2547 C C . GLU A 1 322 ? -2.077 12.000 -8.160 1.00 73.44 322 GLU A C 1
ATOM 2549 O O . GLU A 1 322 ? -1.811 10.834 -7.848 1.00 73.44 322 GLU A O 1
ATOM 2554 N N . GLU A 1 323 ? -1.357 12.705 -9.031 1.00 82.06 323 GLU A N 1
ATOM 2555 C CA . GLU A 1 323 ? -0.087 12.239 -9.567 1.00 82.06 323 GLU A CA 1
ATOM 2556 C C . GLU A 1 323 ? 0.984 12.182 -8.471 1.00 82.06 323 GLU A C 1
ATOM 2558 O O . GLU A 1 323 ? 1.134 13.088 -7.645 1.00 82.06 323 GLU A O 1
ATOM 2563 N N . ARG A 1 324 ? 1.777 11.112 -8.480 1.00 82.62 324 ARG A N 1
ATOM 2564 C CA . ARG A 1 324 ? 2.902 10.908 -7.569 1.00 82.62 324 ARG A CA 1
ATOM 2565 C C . ARG A 1 324 ? 4.188 10.735 -8.354 1.00 82.62 324 ARG A C 1
ATOM 2567 O O . ARG A 1 324 ? 4.230 10.054 -9.375 1.00 82.62 324 ARG A O 1
ATOM 2574 N N . ARG A 1 325 ? 5.263 11.315 -7.816 1.00 87.00 325 ARG A N 1
ATOM 2575 C CA . ARG A 1 325 ? 6.618 11.143 -8.349 1.00 87.00 325 ARG A CA 1
ATOM 2576 C C . ARG A 1 325 ? 7.010 9.680 -8.279 1.00 87.00 325 ARG A C 1
ATOM 2578 O O . ARG A 1 325 ? 6.956 9.106 -7.198 1.00 87.00 325 ARG A O 1
ATOM 2585 N N . THR A 1 326 ? 7.467 9.113 -9.382 1.00 87.62 326 THR A N 1
ATOM 2586 C CA . THR A 1 326 ? 8.059 7.776 -9.438 1.00 87.62 326 THR A CA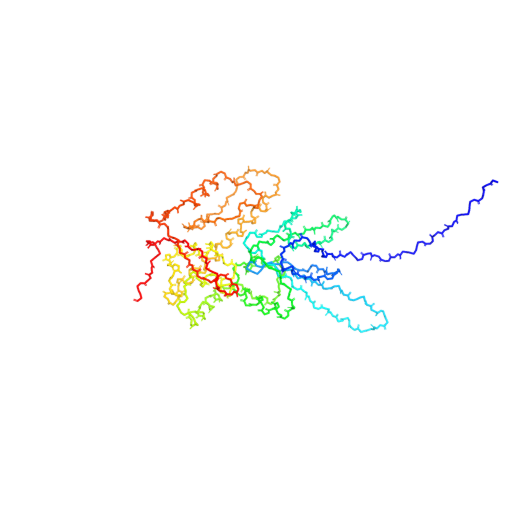 1
ATOM 2587 C C . THR A 1 326 ? 9.466 7.888 -10.002 1.00 87.62 326 THR A C 1
ATOM 2589 O O . THR A 1 326 ? 9.680 8.556 -11.011 1.00 87.62 326 THR A O 1
ATOM 2592 N N . PHE A 1 327 ? 10.425 7.246 -9.342 1.00 88.25 327 PHE A N 1
ATOM 2593 C CA . PHE A 1 327 ? 11.819 7.202 -9.771 1.00 88.25 327 PHE A CA 1
ATOM 2594 C C . PHE A 1 327 ? 12.126 5.825 -10.354 1.00 88.25 327 PHE A C 1
ATOM 2596 O O . PHE A 1 327 ? 11.722 4.817 -9.775 1.00 88.25 327 PHE A O 1
ATOM 2603 N N . TYR A 1 328 ? 12.819 5.781 -11.491 1.00 92.12 328 TYR A N 1
ATOM 2604 C CA . TYR A 1 328 ? 13.148 4.532 -12.178 1.00 92.12 328 TYR A CA 1
ATOM 2605 C C . TYR A 1 328 ? 14.445 4.652 -12.991 1.00 92.12 328 TYR A C 1
ATOM 2607 O O . TYR A 1 328 ? 14.909 5.750 -13.308 1.00 92.12 328 TYR A O 1
ATOM 2615 N N . CYS A 1 329 ? 15.059 3.518 -13.324 1.00 92.44 329 CYS A N 1
ATOM 2616 C CA . CYS A 1 329 ? 16.217 3.463 -14.210 1.00 92.44 329 CYS A CA 1
ATOM 2617 C C . CYS A 1 329 ? 15.779 3.139 -15.648 1.00 92.44 329 CYS A C 1
ATOM 2619 O O . CYS A 1 329 ? 15.355 2.009 -15.885 1.00 92.44 329 CYS A O 1
ATOM 2621 N N . PRO A 1 330 ? 15.977 4.033 -16.634 1.00 95.81 330 PRO A N 1
ATOM 2622 C CA . PRO A 1 330 ? 15.512 3.806 -18.007 1.00 95.81 330 PRO A CA 1
ATOM 2623 C C . PRO A 1 330 ? 16.268 2.688 -18.743 1.00 95.81 330 PRO A C 1
ATOM 2625 O O . PRO A 1 330 ? 15.817 2.210 -19.775 1.00 95.81 330 PRO A O 1
ATOM 2628 N N . VAL A 1 331 ? 17.435 2.272 -18.236 1.00 95.69 331 VAL A N 1
ATOM 2629 C CA . VAL A 1 331 ? 18.219 1.173 -18.823 1.00 95.69 331 VAL A CA 1
ATOM 2630 C C . VAL A 1 331 ? 17.787 -0.179 -18.260 1.00 95.69 331 VAL A C 1
ATOM 2632 O O . VAL A 1 331 ? 17.672 -1.134 -19.021 1.00 95.69 331 VAL A O 1
ATOM 2635 N N . CYS A 1 332 ? 17.567 -0.267 -16.944 1.00 92.62 332 CYS A N 1
ATOM 2636 C CA . CYS A 1 332 ? 17.209 -1.518 -16.266 1.00 92.62 332 CYS A CA 1
ATOM 2637 C C . CYS A 1 332 ? 15.705 -1.802 -16.258 1.00 92.62 332 CYS A C 1
ATOM 2639 O O . CYS A 1 332 ? 15.319 -2.945 -16.055 1.00 92.62 332 CYS A O 1
ATOM 2641 N N . GLN A 1 333 ? 14.875 -0.775 -16.424 1.00 96.00 333 GLN A N 1
ATOM 2642 C CA . GLN A 1 333 ? 13.425 -0.881 -16.477 1.00 96.00 333 GLN A CA 1
ATOM 2643 C C . GLN A 1 333 ? 12.990 -0.330 -17.828 1.00 96.00 333 GLN A C 1
ATOM 2645 O O . GLN A 1 333 ? 12.817 0.876 -17.966 1.00 96.00 333 GLN A O 1
ATOM 2650 N N . GLN A 1 334 ? 12.902 -1.191 -18.837 1.00 96.75 334 GLN A N 1
ATOM 2651 C CA . GLN A 1 334 ? 12.471 -0.812 -20.184 1.00 96.75 334 GLN A CA 1
ATOM 2652 C C . GLN A 1 334 ? 11.013 -1.209 -20.377 1.00 96.75 334 GLN A C 1
ATOM 2654 O O . GLN A 1 334 ? 10.579 -2.225 -19.835 1.00 96.75 334 GLN A O 1
ATOM 2659 N N . LEU A 1 335 ? 10.270 -0.410 -21.146 1.00 96.25 335 LEU A N 1
ATOM 2660 C CA . LEU A 1 335 ? 8.942 -0.817 -21.592 1.00 96.25 335 LEU A CA 1
ATOM 2661 C C . LEU A 1 335 ? 9.070 -2.066 -22.460 1.00 96.25 335 LEU A C 1
ATOM 2663 O O . LEU A 1 335 ? 9.950 -2.137 -23.326 1.00 96.25 335 LEU A O 1
ATOM 2667 N N . LYS A 1 336 ? 8.192 -3.038 -22.249 1.00 94.88 336 LYS A N 1
ATOM 2668 C CA . LYS A 1 336 ? 8.149 -4.222 -23.099 1.00 94.88 336 LYS A CA 1
ATOM 2669 C C . LYS A 1 336 ? 7.667 -3.814 -24.487 1.00 94.88 336 LYS A C 1
ATOM 2671 O O . LYS A 1 336 ? 6.693 -3.079 -24.642 1.00 94.88 336 LYS A O 1
ATOM 2676 N N . SER A 1 337 ? 8.364 -4.287 -25.514 1.00 85.44 337 SER A N 1
ATOM 2677 C CA . SER A 1 337 ? 7.878 -4.195 -26.888 1.00 85.44 337 SER A CA 1
ATOM 2678 C C . SER A 1 337 ? 6.625 -5.062 -27.008 1.00 85.44 337 SER A C 1
ATOM 2680 O O . SER A 1 337 ? 6.733 -6.284 -26.888 1.00 85.44 337 SER A O 1
ATOM 2682 N N . GLY A 1 338 ? 5.469 -4.413 -27.155 1.00 69.88 338 GLY A N 1
ATOM 2683 C CA . GLY A 1 338 ? 4.173 -5.070 -27.345 1.00 69.88 338 GLY A CA 1
ATOM 2684 C C . GLY A 1 338 ? 4.033 -5.811 -28.665 1.00 69.88 338 GLY A C 1
ATOM 2685 O O . GLY A 1 338 ? 4.872 -5.593 -29.573 1.00 69.88 338 GLY A O 1
#

InterPro domains:
  IPR000214 Zinc finger, DNA glycosylase/AP lyase-type [PS51066] (293-334)
  IPR010979 Small ribosomal subunit protein uS13-like, H2TH [SSF46946] (181-247)

Foldseek 3Di:
DDDDDDDDDDDPDDDDDPDWWDWDFDDDDPDPCLPPDDPDIPWDFDFWDDQQQKIKTKTQHDFPDPPPPDPDDGDRDAIKIKIKHLPDDKDWDQDDDPQFSTWGWAQDDPRPHIRITTTRRDVPIDIDMDDPVVVCVVQQLQLQQGLVQAPVPPVPGPDDPPRDGHDLVSLLVVLVVCCVVFQQAFQLQSCLASSRHRNRDQVLSQQLCLVLLADRNARSNPQDSVSSSSSSVSSSVLVVLVVVVVVCVVVPPDPDDPDDDDDDDDPPTWLPDDDDDPPPDDDDDVVVVVVVVCNNPQLATPPPRAGKDWDWHFHNDPVRGDTDIHIHHCVSRDHDDD

Solvent-accessible surface area (backbone atoms only — not comparable to full-atom values): 20216 Å² total; per-residue (Å²): 134,89,82,85,83,82,77,83,76,81,80,78,83,76,84,76,85,81,80,57,27,53,67,65,81,81,89,86,66,101,56,102,69,76,74,83,75,81,64,62,71,35,44,41,83,73,39,59,43,70,58,39,68,28,43,36,39,34,27,39,58,62,72,77,77,78,57,88,86,54,89,65,79,79,79,80,75,71,56,39,36,42,39,34,33,41,47,68,78,28,54,83,37,73,66,91,65,96,67,58,70,41,46,51,40,41,68,28,75,96,79,44,72,60,50,44,43,27,37,31,64,28,72,78,32,47,72,44,80,33,54,58,72,61,39,50,63,58,42,58,59,28,36,29,24,9,59,71,44,43,75,89,60,48,88,78,34,70,66,65,94,82,61,59,66,44,41,74,67,49,26,54,52,41,48,54,51,45,35,73,76,45,33,74,42,28,41,53,24,54,39,31,30,51,74,37,25,11,52,46,44,75,60,57,42,41,29,41,31,57,69,71,31,44,24,55,78,29,36,41,62,80,54,48,72,65,58,52,49,53,42,52,53,49,50,42,52,51,46,52,52,51,52,51,56,50,50,52,62,64,68,63,68,60,85,84,78,95,70,90,78,82,78,71,85,71,79,93,67,67,63,66,68,82,86,76,82,72,76,77,82,55,88,71,51,71,66,57,48,54,54,48,63,47,44,78,59,52,56,41,32,83,88,75,61,46,63,47,44,79,48,75,40,50,25,64,46,102,77,42,75,48,67,40,83,42,65,48,36,68,83,65,22,48,70,78,86,126

Sequence (338 aa):
MSGEGARQKTFVAQPHHQKKVGLSLKKDAVFNSAIHISLSAGHTLKHLYTIGKFVVFIFTPPQPKSDFFTKKKKQKLPDRYLVVNDGWGGDFETNSGMDDTMVLEFPGVNGGQNKIYRVKSSNGSGVQEFTEEKFDQFSLRRLAVDFTNLPRFHSKTGMPSNSPPFLPANVLAAIKQIQSENPNMHAAELMMNQEVFCGCGQVEKMEALFKYGIHPDEPIINITDEEWGTIVFFVVDFVKYWIQCQEHKYEARPPINKGDDFLKPRPETALYYLDKYSDVGGEMSDEDKKIWTQYSRRKNCVNCNAVIVQTMNGGGGSGGTEERRTFYCPVCQQLKSG

Radius of gyration: 25.6 Å; Cα contacts (8 Å, |Δi|>4): 497; chains: 1; bounding box: 64×44×106 Å

Organism: NCBI:txid722753

Secondary structure (DSSP, 8-state):
------------------PPPEE---S----S--------TT-EEEEEEEETTEEEEEEEPPPPPP-TT--PPP-PPPPEEEEEE-TTT--EESSPPTT-SEEEEEPPGGGPPPEEEEE---TT-EEEEEEHHHHHHHHHHHHTTBTT--HHHHHHH---TTPPPP-HHHHHHHHHHHHHH-TT-BHHHHTT-TTTSBT--HHHHHHHHHHTTB-TT-BGGGS-HHHHHHHHHHHHHHHHHHHHHHHHHHHT-SS------PPPPPP--SS---S-TT-SS-PPPHHHHHHHHHHTT--B-TTT-PBPEEEEE---STTS---EEEEE-TTTSBPP--

Mean predicted aligned error: 12.62 Å

pLDDT: mean 70.18, std 21.06, range [25.67, 97.88]